Protein AF-A0A2D6Q5E4-F1 (afdb_monomer_lite)

Radius of gyration: 32.11 Å; chains: 1; bounding box: 81×32×81 Å

pLDDT: mean 72.49, std 15.62, range [28.17, 90.44]

Structure (mmCIF, N/CA/C/O backbone):
data_AF-A0A2D6Q5E4-F1
#
_entry.id   AF-A0A2D6Q5E4-F1
#
loop_
_atom_site.group_PDB
_atom_site.id
_atom_site.type_symbol
_atom_site.label_atom_id
_atom_site.label_alt_id
_atom_site.label_comp_id
_atom_site.label_asym_id
_atom_site.label_entity_id
_atom_site.label_seq_id
_atom_site.pdbx_PDB_ins_code
_atom_site.Cartn_x
_atom_site.Cartn_y
_atom_site.Cartn_z
_atom_site.occupancy
_atom_site.B_iso_or_equiv
_atom_site.auth_seq_id
_atom_site.auth_comp_id
_atom_site.auth_asym_id
_atom_site.auth_atom_id
_atom_site.pdbx_PDB_model_num
ATOM 1 N N . MET A 1 1 ? 5.808 0.794 -45.694 1.00 66.12 1 MET A N 1
ATOM 2 C CA . MET A 1 1 ? 5.897 1.519 -44.399 1.00 66.12 1 MET A CA 1
ATOM 3 C C . MET A 1 1 ? 6.751 2.778 -44.581 1.00 66.12 1 MET A C 1
ATOM 5 O O . MET A 1 1 ? 7.798 2.652 -45.205 1.00 66.12 1 MET A O 1
ATOM 9 N N . PRO A 1 2 ? 6.349 3.967 -44.085 1.00 80.88 2 PRO A N 1
ATOM 10 C CA . PRO A 1 2 ? 7.099 5.217 -44.282 1.00 80.88 2 PRO A CA 1
ATOM 11 C C . PRO A 1 2 ? 8.538 5.151 -43.747 1.00 80.88 2 PRO A C 1
ATOM 13 O O . PRO A 1 2 ? 8.774 4.534 -42.705 1.00 80.88 2 PRO A O 1
ATOM 16 N N . ALA A 1 3 ? 9.485 5.824 -44.412 1.00 76.44 3 ALA A N 1
ATOM 17 C CA . ALA A 1 3 ? 10.906 5.831 -44.035 1.00 76.44 3 ALA A CA 1
ATOM 18 C C . ALA A 1 3 ? 11.140 6.260 -42.574 1.00 76.44 3 ALA A C 1
ATOM 20 O O . ALA A 1 3 ? 11.916 5.627 -41.864 1.00 76.44 3 ALA A O 1
ATOM 21 N N . SER A 1 4 ? 10.376 7.242 -42.089 1.00 74.12 4 SER A N 1
ATOM 22 C CA . SER A 1 4 ? 10.409 7.705 -40.695 1.00 74.12 4 SER A CA 1
ATOM 23 C C . SER A 1 4 ? 10.058 6.615 -39.676 1.00 74.12 4 SER A C 1
ATOM 25 O O . SER A 1 4 ? 10.672 6.545 -38.616 1.00 74.12 4 SER A O 1
ATOM 27 N N . LYS A 1 5 ? 9.110 5.722 -39.992 1.00 81.06 5 LYS A N 1
ATOM 28 C CA . LYS A 1 5 ? 8.744 4.596 -39.118 1.00 81.06 5 LYS A CA 1
ATOM 29 C C . LYS A 1 5 ? 9.762 3.455 -39.196 1.00 81.06 5 LYS A C 1
ATOM 31 O O . LYS A 1 5 ? 10.019 2.823 -38.175 1.00 81.06 5 LYS A O 1
ATOM 36 N N . ARG A 1 6 ? 10.357 3.213 -40.374 1.00 80.62 6 ARG A N 1
ATOM 37 C CA . ARG A 1 6 ? 11.384 2.169 -40.570 1.00 80.62 6 ARG A CA 1
ATOM 38 C C . ARG A 1 6 ? 12.650 2.480 -39.772 1.00 80.62 6 ARG A C 1
ATOM 40 O O . ARG A 1 6 ? 13.122 1.619 -39.042 1.00 80.62 6 ARG A O 1
ATOM 47 N N . VAL A 1 7 ? 13.119 3.729 -39.821 1.00 84.31 7 VAL A N 1
ATOM 48 C CA . VAL A 1 7 ? 14.286 4.202 -39.052 1.00 84.31 7 VAL A CA 1
ATOM 49 C C . VAL A 1 7 ? 14.095 3.997 -37.551 1.00 84.31 7 VAL A C 1
ATOM 51 O O . VAL A 1 7 ? 14.998 3.508 -36.884 1.00 84.31 7 VAL A O 1
ATOM 54 N N . LEU A 1 8 ? 12.920 4.335 -37.010 1.00 83.12 8 LEU A N 1
ATOM 55 C CA . LEU A 1 8 ? 12.642 4.172 -35.579 1.00 83.12 8 LEU A CA 1
ATOM 56 C C . LEU A 1 8 ? 12.741 2.706 -35.139 1.00 83.12 8 LEU A C 1
ATOM 58 O O . LEU A 1 8 ? 13.336 2.426 -34.103 1.00 83.12 8 LEU A O 1
ATOM 62 N N . GLN A 1 9 ? 12.184 1.779 -35.924 1.00 83.88 9 GLN A N 1
ATOM 63 C CA . GLN A 1 9 ? 12.261 0.344 -35.633 1.00 83.88 9 GLN A CA 1
ATOM 64 C C . GLN A 1 9 ? 13.686 -0.195 -35.751 1.00 83.88 9 GLN A C 1
ATOM 66 O O . GLN A 1 9 ? 14.105 -0.985 -34.913 1.00 83.88 9 GLN A O 1
ATOM 71 N N . LEU A 1 10 ? 14.434 0.260 -36.753 1.00 85.19 10 LEU A N 1
ATOM 72 C CA . LEU A 1 10 ? 15.798 -0.193 -37.004 1.00 85.19 10 LEU A CA 1
ATOM 73 C C . LEU A 1 10 ? 16.755 0.293 -35.903 1.00 85.19 10 LEU A C 1
ATOM 75 O O . LEU A 1 10 ? 17.535 -0.491 -35.371 1.00 85.19 10 LEU A O 1
ATOM 79 N N . VAL A 1 11 ? 16.616 1.551 -35.472 1.00 85.62 11 VAL A N 1
ATOM 80 C CA . VAL A 1 11 ? 17.359 2.107 -34.328 1.00 85.62 11 VAL A CA 1
ATOM 81 C C . VAL A 1 11 ? 16.998 1.388 -33.023 1.00 85.62 11 VAL A C 1
ATOM 83 O O . VAL A 1 11 ? 17.892 1.082 -32.239 1.00 85.62 11 VAL A O 1
ATOM 86 N N . LEU A 1 12 ? 15.716 1.085 -32.788 1.00 83.44 12 LEU A N 1
ATOM 87 C CA . LEU A 1 12 ? 15.293 0.295 -31.623 1.00 83.44 12 LEU A CA 1
ATOM 88 C C . LEU A 1 12 ? 15.878 -1.120 -31.653 1.00 83.44 12 LEU A C 1
ATOM 90 O O . LEU A 1 12 ? 16.380 -1.580 -30.633 1.00 83.44 12 LEU A O 1
ATOM 94 N N . GLY A 1 13 ? 15.840 -1.786 -32.809 1.00 82.12 13 GLY A N 1
ATOM 95 C CA . GLY A 1 13 ? 16.386 -3.128 -32.995 1.00 82.12 13 GLY A CA 1
ATOM 96 C C . GLY A 1 13 ? 17.883 -3.185 -32.699 1.00 82.12 13 GLY A C 1
ATOM 97 O O . GLY A 1 13 ? 18.305 -3.997 -31.882 1.00 82.12 13 GLY A O 1
ATOM 98 N N . LEU A 1 14 ? 18.672 -2.271 -33.269 1.00 83.56 14 LEU A N 1
ATOM 99 C CA . LEU A 1 14 ? 20.114 -2.200 -33.006 1.00 83.56 14 LEU A CA 1
ATOM 100 C C . LEU A 1 14 ? 20.414 -1.929 -31.535 1.00 83.56 14 LEU A C 1
ATOM 102 O O . LEU A 1 14 ? 21.186 -2.655 -30.916 1.00 83.56 14 LEU A O 1
ATOM 106 N N . LEU A 1 15 ? 19.750 -0.934 -30.944 1.00 80.62 15 LEU A N 1
ATOM 107 C CA . LEU A 1 15 ? 19.951 -0.627 -29.531 1.00 80.62 15 LEU A CA 1
ATOM 108 C C . LEU A 1 15 ? 19.527 -1.791 -28.621 1.00 80.62 15 LEU A C 1
ATOM 110 O O . LEU A 1 15 ? 20.074 -1.909 -27.531 1.00 80.62 15 LEU A O 1
ATOM 114 N N . SER A 1 16 ? 18.569 -2.632 -29.032 1.00 75.62 16 SER A N 1
ATOM 115 C CA . SER A 1 16 ? 18.117 -3.788 -28.242 1.00 75.62 16 SER A CA 1
ATOM 116 C C . SER A 1 16 ? 19.115 -4.944 -28.194 1.00 75.62 16 SER A C 1
ATOM 118 O O . SER A 1 16 ? 19.078 -5.737 -27.255 1.00 75.62 16 SER A O 1
ATOM 120 N N . ILE A 1 17 ? 20.001 -5.025 -29.188 1.00 78.00 17 ILE A N 1
ATOM 121 C CA . ILE A 1 17 ? 21.067 -6.029 -29.274 1.00 78.00 17 ILE A CA 1
ATOM 122 C C . ILE A 1 17 ? 22.326 -5.516 -28.558 1.00 78.00 17 ILE A C 1
ATOM 124 O O . ILE A 1 17 ? 23.088 -6.294 -27.984 1.00 78.00 17 ILE A O 1
ATOM 128 N N . GLU A 1 18 ? 22.521 -4.198 -28.545 1.00 76.06 18 GLU A N 1
ATOM 129 C CA . GLU A 1 18 ? 23.677 -3.556 -27.935 1.00 76.06 18 GLU A CA 1
ATOM 130 C C . GLU A 1 18 ? 23.584 -3.502 -26.406 1.00 76.06 18 GLU A C 1
ATOM 132 O O . GLU A 1 18 ? 22.696 -2.892 -25.804 1.00 76.06 18 GLU A O 1
ATOM 137 N N . THR A 1 19 ? 24.557 -4.135 -25.752 1.00 65.69 19 THR A N 1
ATOM 138 C CA . THR A 1 19 ? 24.642 -4.176 -24.284 1.00 65.69 19 THR A CA 1
ATOM 139 C C . THR A 1 19 ? 25.281 -2.919 -23.696 1.00 65.69 19 THR A C 1
ATOM 141 O O . THR A 1 19 ? 25.055 -2.604 -22.524 1.00 65.69 19 THR A O 1
ATOM 144 N N . ALA A 1 20 ? 26.034 -2.169 -24.505 1.00 70.94 20 ALA A N 1
ATOM 145 C CA . ALA A 1 20 ? 26.704 -0.939 -24.111 1.00 70.94 20 ALA A CA 1
ATOM 146 C C . ALA A 1 20 ? 25.963 0.311 -24.633 1.00 70.94 20 ALA A C 1
ATOM 148 O O . ALA A 1 20 ? 25.288 0.252 -25.658 1.00 70.94 20 ALA A O 1
ATOM 149 N N . PRO A 1 21 ? 26.075 1.468 -23.951 1.00 76.94 21 PRO A N 1
ATOM 150 C CA . PRO A 1 21 ? 25.600 2.736 -24.494 1.00 76.94 21 PRO A CA 1
ATOM 151 C C . PRO A 1 21 ? 26.312 3.093 -25.807 1.00 76.94 21 PRO A C 1
ATOM 153 O O . PRO A 1 21 ? 27.539 3.176 -25.837 1.00 76.94 21 PRO A O 1
ATOM 156 N N . VAL A 1 22 ? 25.536 3.404 -26.846 1.00 81.81 22 VAL A N 1
ATOM 157 C CA . VAL A 1 22 ? 26.011 3.682 -28.210 1.00 81.81 22 VAL A CA 1
ATOM 158 C C . VAL A 1 22 ? 25.775 5.145 -28.580 1.00 81.81 22 VAL A C 1
ATOM 160 O O . VAL A 1 22 ? 24.707 5.710 -28.340 1.00 81.81 22 VAL A O 1
ATOM 163 N N . SER A 1 23 ? 26.765 5.804 -29.164 1.00 84.44 23 SER A N 1
ATOM 164 C CA . SER A 1 23 ? 26.651 7.175 -29.665 1.00 84.44 23 SER A CA 1
ATOM 165 C C . SER A 1 23 ? 25.821 7.256 -30.952 1.00 84.44 23 SER A C 1
ATOM 167 O O . SER A 1 23 ? 25.659 6.292 -31.698 1.00 84.44 23 SER A O 1
ATOM 169 N N . CYS A 1 24 ? 25.325 8.457 -31.264 1.00 84.69 24 CYS A N 1
ATOM 170 C CA . CYS A 1 24 ? 24.628 8.697 -32.530 1.00 84.69 24 CYS A CA 1
ATOM 171 C C . CYS A 1 24 ? 25.510 8.376 -33.751 1.00 84.69 24 CYS A C 1
ATOM 173 O O . CYS A 1 24 ? 25.001 7.839 -34.729 1.00 84.69 24 CYS A O 1
ATOM 175 N N . LYS A 1 25 ? 26.819 8.662 -33.689 1.00 85.06 25 LYS A N 1
ATOM 176 C CA . LYS A 1 25 ? 27.761 8.386 -34.786 1.00 85.06 25 LYS A CA 1
ATOM 177 C C . LYS A 1 25 ? 27.969 6.885 -35.000 1.00 85.06 25 LYS A C 1
ATOM 179 O O . LYS A 1 25 ? 27.951 6.425 -36.134 1.00 85.06 25 LYS A O 1
ATOM 184 N N . GLU A 1 26 ? 28.109 6.115 -33.924 1.00 85.88 26 GLU A N 1
ATOM 185 C CA . GLU A 1 26 ? 28.245 4.651 -33.995 1.00 85.88 26 GLU A CA 1
ATOM 186 C C . GLU A 1 26 ? 26.980 3.998 -34.583 1.00 85.88 26 GLU A C 1
ATOM 188 O O . GLU A 1 26 ? 27.080 3.126 -35.450 1.00 85.88 26 GLU A O 1
ATOM 193 N N . LEU A 1 27 ? 25.786 4.481 -34.209 1.00 84.12 27 LEU A N 1
ATOM 194 C CA . LEU A 1 27 ? 24.523 4.043 -34.821 1.00 84.12 27 LEU A CA 1
ATOM 195 C C . LEU A 1 27 ? 24.435 4.423 -36.303 1.00 84.12 27 LEU A C 1
ATOM 197 O O . LEU A 1 27 ? 24.011 3.609 -37.122 1.00 84.12 27 LEU A O 1
ATOM 201 N N . GLN A 1 28 ? 24.849 5.642 -36.658 1.00 86.31 28 GLN A N 1
ATOM 202 C CA . GLN A 1 28 ? 24.896 6.093 -38.049 1.00 86.31 28 GLN A CA 1
ATOM 203 C C . GLN A 1 28 ? 25.813 5.221 -38.894 1.00 86.31 28 GLN A C 1
ATOM 205 O O . GLN A 1 28 ? 25.382 4.761 -39.943 1.00 86.31 28 GLN A O 1
ATOM 210 N N . ASN A 1 29 ? 27.018 4.922 -38.416 1.00 86.31 29 ASN A N 1
ATOM 211 C CA . ASN A 1 29 ? 27.982 4.087 -39.132 1.00 86.31 29 ASN A CA 1
ATOM 212 C C . ASN A 1 29 ? 27.505 2.638 -39.288 1.00 86.31 29 ASN A C 1
ATOM 214 O O . ASN A 1 29 ? 27.734 2.022 -40.328 1.00 86.31 29 ASN A O 1
ATOM 218 N N . SER A 1 30 ? 26.814 2.106 -38.278 1.00 84.31 30 SER A N 1
ATOM 219 C CA . SER A 1 30 ? 26.245 0.753 -38.322 1.00 84.31 30 SER A CA 1
ATOM 220 C C . SER A 1 30 ? 25.117 0.649 -39.350 1.00 84.31 30 SER A C 1
ATOM 222 O O . SER A 1 30 ? 25.035 -0.325 -40.093 1.00 84.31 30 SER A O 1
ATOM 224 N N . ILE A 1 31 ? 24.275 1.682 -39.442 1.00 83.62 31 ILE A N 1
ATOM 225 C CA . ILE A 1 31 ? 23.152 1.734 -40.387 1.00 83.62 31 ILE A CA 1
ATOM 226 C C . ILE A 1 31 ? 23.614 2.113 -41.796 1.00 83.62 31 ILE A C 1
ATOM 228 O O . ILE A 1 31 ? 23.044 1.614 -42.759 1.00 83.62 31 ILE A O 1
ATOM 232 N N . LEU A 1 32 ? 24.661 2.930 -41.939 1.00 85.00 32 LEU A N 1
ATOM 233 C CA . LEU A 1 32 ? 25.186 3.378 -43.234 1.00 85.00 32 LEU A CA 1
ATOM 234 C C . LEU A 1 32 ? 25.543 2.202 -44.156 1.00 85.00 32 LEU A C 1
ATOM 236 O O . LEU A 1 32 ? 25.376 2.309 -45.364 1.00 85.00 32 LEU A O 1
ATOM 240 N N . LYS A 1 33 ? 25.980 1.071 -43.586 1.00 79.62 33 LYS A N 1
ATOM 241 C CA . LYS A 1 33 ? 26.317 -0.155 -44.328 1.00 79.62 33 LYS A CA 1
ATOM 242 C C . LYS A 1 33 ? 25.101 -0.960 -44.804 1.00 79.62 33 LYS A C 1
ATOM 244 O O . LYS A 1 33 ? 25.253 -1.807 -45.673 1.00 79.62 33 LYS A O 1
ATOM 249 N N . ILE A 1 34 ? 23.924 -0.735 -44.217 1.00 79.69 34 ILE A N 1
ATOM 250 C CA . ILE A 1 34 ? 22.714 -1.553 -44.422 1.00 79.69 34 ILE A CA 1
ATOM 251 C C . ILE A 1 34 ? 21.627 -0.754 -45.155 1.00 79.69 34 ILE A C 1
ATOM 253 O O . ILE A 1 34 ? 20.953 -1.283 -46.031 1.00 79.69 34 ILE A O 1
ATOM 257 N N . ALA A 1 35 ? 21.449 0.516 -44.788 1.00 81.38 35 ALA A N 1
ATOM 258 C CA . ALA A 1 35 ? 20.454 1.429 -45.344 1.00 81.38 35 ALA A CA 1
ATOM 259 C C . ALA A 1 35 ? 20.997 2.877 -45.306 1.00 81.38 35 ALA A C 1
ATOM 261 O O . ALA A 1 35 ? 20.689 3.635 -44.374 1.00 81.38 35 ALA A O 1
ATOM 262 N N . PRO A 1 36 ? 21.833 3.276 -46.285 1.00 82.88 36 PRO A N 1
ATOM 263 C CA . PRO A 1 36 ? 22.488 4.586 -46.321 1.00 82.88 36 PRO A CA 1
ATOM 264 C C . PRO A 1 36 ? 21.506 5.759 -46.228 1.00 82.88 36 PRO A C 1
ATOM 266 O O . PRO A 1 36 ? 21.743 6.735 -45.513 1.00 82.88 36 PRO A O 1
ATOM 269 N N . GLU A 1 37 ? 20.352 5.632 -46.880 1.00 82.81 37 GLU A N 1
ATOM 270 C CA . GLU A 1 37 ? 19.282 6.629 -46.899 1.00 82.81 37 GLU A CA 1
ATOM 271 C C . GLU A 1 37 ? 18.631 6.849 -45.523 1.00 82.81 37 GLU A C 1
ATOM 273 O O . GLU A 1 37 ? 17.987 7.871 -45.284 1.00 82.81 37 GLU A O 1
ATOM 278 N N . MET A 1 38 ? 18.810 5.907 -44.593 1.00 82.06 38 MET A N 1
ATOM 279 C CA . MET A 1 38 ? 18.272 5.960 -43.234 1.00 82.06 38 MET A CA 1
ATOM 280 C C . MET A 1 38 ? 19.258 6.536 -42.216 1.00 82.06 38 MET A C 1
ATOM 282 O O . MET A 1 38 ? 18.825 7.041 -41.176 1.00 82.06 38 MET A O 1
ATOM 286 N N . ALA A 1 39 ? 20.562 6.516 -42.506 1.00 83.31 39 ALA A N 1
ATOM 287 C CA . ALA A 1 39 ? 21.595 6.981 -41.581 1.00 83.31 39 ALA A CA 1
ATOM 288 C C . ALA A 1 39 ? 21.446 8.478 -41.239 1.00 83.31 39 ALA A C 1
ATOM 290 O O . ALA A 1 39 ? 21.615 8.902 -40.091 1.00 83.31 39 ALA A O 1
ATOM 291 N N . SER A 1 40 ? 21.031 9.290 -42.213 1.00 84.50 40 SER A N 1
ATOM 292 C CA . SER A 1 40 ? 20.790 10.730 -42.037 1.00 84.50 40 SER A CA 1
ATOM 293 C C . SER A 1 40 ? 19.580 11.048 -41.144 1.00 84.50 40 SER A C 1
ATOM 295 O O . SER A 1 40 ? 19.477 12.146 -40.596 1.00 84.50 40 SER A O 1
ATOM 297 N N . LEU A 1 41 ? 18.670 10.088 -40.949 1.00 86.00 41 LEU A N 1
ATOM 298 C CA . LEU A 1 41 ? 17.432 10.256 -40.182 1.00 86.00 41 LEU A CA 1
ATOM 299 C C . LEU A 1 41 ? 17.588 9.898 -38.693 1.00 86.00 41 LEU A C 1
ATOM 301 O O . LEU A 1 41 ? 16.735 10.259 -37.878 1.00 86.00 41 LEU A O 1
ATOM 305 N N . ILE A 1 42 ? 18.690 9.249 -38.311 1.00 84.94 42 ILE A N 1
ATOM 306 C CA . ILE A 1 42 ? 18.971 8.805 -36.934 1.00 84.94 42 ILE A CA 1
ATOM 307 C C . ILE A 1 42 ? 19.008 9.961 -35.918 1.00 84.94 42 ILE A C 1
ATOM 309 O O . ILE A 1 42 ? 18.364 9.829 -34.871 1.00 84.94 42 ILE A O 1
ATOM 313 N N . PRO A 1 43 ? 19.641 11.123 -36.195 1.00 85.38 43 PRO A N 1
ATOM 314 C CA . PRO A 1 43 ? 19.649 12.247 -35.256 1.00 85.38 43 PRO A CA 1
ATOM 315 C C . PRO A 1 43 ? 18.249 12.791 -34.948 1.00 85.38 43 PRO A C 1
ATOM 317 O O . PRO A 1 43 ? 18.024 13.315 -33.861 1.00 85.38 43 PRO A O 1
ATOM 320 N N . LYS A 1 44 ? 17.297 12.649 -35.883 1.00 85.06 44 LYS A N 1
ATOM 321 C CA . LYS A 1 44 ? 15.887 13.027 -35.686 1.00 85.06 44 LYS A CA 1
ATOM 322 C C . LYS A 1 44 ? 15.089 11.926 -34.981 1.00 85.06 44 LYS A C 1
ATOM 324 O O . LYS A 1 44 ? 14.165 12.227 -34.230 1.00 85.06 44 LYS A O 1
ATOM 329 N N . ALA A 1 45 ? 15.450 10.662 -35.191 1.00 83.94 45 ALA A N 1
ATOM 330 C CA . ALA A 1 45 ? 14.784 9.506 -34.598 1.00 83.94 45 ALA A CA 1
ATOM 331 C C . ALA A 1 45 ? 15.102 9.323 -33.104 1.00 83.94 45 ALA A C 1
ATOM 333 O O . ALA A 1 45 ? 14.202 9.032 -32.317 1.00 83.94 45 ALA A O 1
ATOM 334 N N . LEU A 1 46 ? 16.354 9.536 -32.687 1.00 83.25 46 LEU A N 1
ATOM 335 C CA . LEU A 1 46 ? 16.784 9.344 -31.295 1.00 83.25 46 LEU A CA 1
ATOM 336 C C . LEU A 1 46 ? 16.017 10.233 -30.289 1.00 83.25 46 LEU A C 1
ATOM 338 O O . LEU A 1 46 ? 15.505 9.694 -29.306 1.00 83.25 46 LEU A O 1
ATOM 342 N N . PRO A 1 47 ? 15.818 11.547 -30.524 1.00 79.50 47 PRO A N 1
ATOM 343 C CA . PRO A 1 47 ? 14.968 12.375 -29.668 1.00 79.50 47 PRO A CA 1
ATOM 344 C C . PRO A 1 47 ? 13.520 11.884 -29.598 1.00 79.50 47 PRO A C 1
ATOM 346 O O . PRO A 1 47 ? 12.922 11.922 -28.527 1.00 79.50 47 PRO A O 1
ATOM 349 N N . GLN A 1 48 ? 12.960 11.384 -30.706 1.00 80.75 48 GLN A N 1
ATOM 350 C CA . GLN A 1 48 ? 11.589 10.861 -30.730 1.00 80.75 48 GLN A CA 1
ATOM 351 C C . GLN A 1 48 ? 11.456 9.580 -29.901 1.00 80.75 48 GLN A C 1
ATOM 353 O O . GLN A 1 48 ? 10.495 9.425 -29.151 1.00 80.75 48 GLN A O 1
ATOM 358 N N . LEU A 1 49 ? 12.423 8.666 -29.998 1.00 77.94 49 LEU A N 1
ATOM 359 C CA . LEU A 1 49 ? 12.461 7.452 -29.178 1.00 77.94 49 LEU A CA 1
ATOM 360 C C . LEU A 1 49 ? 12.663 7.776 -27.697 1.00 77.94 49 LEU A C 1
ATOM 362 O O . LEU A 1 49 ? 12.039 7.154 -26.837 1.00 77.94 49 LEU A O 1
ATOM 366 N N . PHE A 1 50 ? 13.485 8.782 -27.401 1.00 73.62 50 PHE A N 1
ATOM 367 C CA . PHE A 1 50 ? 13.699 9.273 -26.044 1.00 73.62 50 PHE A CA 1
ATOM 368 C C . PHE A 1 50 ? 12.426 9.901 -25.457 1.00 73.62 50 PHE A C 1
ATOM 370 O O . PHE A 1 50 ? 12.022 9.542 -24.354 1.00 73.62 50 PHE A O 1
ATOM 377 N N . GLN A 1 51 ? 11.737 10.769 -26.207 1.00 70.25 51 GLN A N 1
ATOM 378 C CA . GLN A 1 51 ? 10.450 11.358 -25.804 1.00 70.25 51 GLN A CA 1
ATOM 379 C C . GLN A 1 51 ? 9.371 10.295 -25.571 1.00 70.25 51 GLN A C 1
ATOM 381 O O . GLN A 1 51 ? 8.538 10.441 -24.681 1.00 70.25 51 GLN A O 1
ATOM 386 N N . ARG A 1 52 ? 9.408 9.196 -26.334 1.00 72.69 52 ARG A N 1
ATOM 387 C CA . ARG A 1 52 ? 8.524 8.034 -26.152 1.00 72.69 52 ARG A CA 1
ATOM 388 C C . ARG A 1 52 ? 8.935 7.125 -24.990 1.00 72.69 52 ARG A C 1
ATOM 390 O O . ARG A 1 52 ? 8.238 6.153 -24.716 1.00 72.69 52 ARG A O 1
ATOM 397 N N . GLY A 1 53 ? 10.049 7.415 -24.317 1.00 63.62 53 GLY A N 1
ATOM 398 C CA . GLY A 1 53 ? 10.561 6.617 -23.205 1.00 63.62 53 GLY A CA 1
ATOM 399 C C . GLY A 1 53 ? 11.004 5.214 -23.619 1.00 63.62 53 GLY A C 1
ATOM 400 O O . GLY A 1 53 ? 10.869 4.288 -22.824 1.00 63.62 53 GLY A O 1
ATOM 401 N N . LEU A 1 54 ? 11.476 5.051 -24.860 1.00 71.44 54 LEU A N 1
ATOM 402 C CA . LEU A 1 54 ? 11.929 3.769 -25.416 1.00 71.44 54 LEU A CA 1
ATOM 403 C C . LEU A 1 54 ? 13.452 3.601 -25.393 1.00 71.44 54 LEU A C 1
ATOM 405 O O . LEU A 1 54 ? 13.934 2.492 -25.602 1.00 71.44 54 LEU A O 1
ATOM 409 N N . ILE A 1 55 ? 14.204 4.676 -25.131 1.00 72.88 55 ILE A N 1
ATOM 410 C CA . ILE A 1 55 ? 15.668 4.667 -24.994 1.00 72.88 55 ILE A CA 1
ATOM 411 C C . ILE A 1 55 ? 16.123 5.658 -23.906 1.00 72.88 55 ILE A C 1
ATOM 413 O O . ILE A 1 55 ? 15.409 6.615 -23.597 1.00 72.88 55 ILE A O 1
ATOM 417 N N . LEU A 1 56 ? 17.311 5.446 -23.336 1.00 69.81 56 LEU A N 1
ATOM 418 C CA . LEU A 1 56 ? 17.963 6.331 -22.355 1.00 69.81 56 LEU A CA 1
ATOM 419 C C . LEU A 1 56 ? 19.038 7.203 -23.017 1.00 69.81 56 LEU A C 1
ATOM 421 O O . LEU A 1 56 ? 19.546 6.831 -24.070 1.00 69.81 56 LEU A O 1
ATOM 425 N N . ARG A 1 57 ? 19.410 8.336 -22.398 1.00 70.75 57 ARG A N 1
ATOM 426 C CA . ARG A 1 57 ? 20.508 9.216 -22.854 1.00 70.75 57 ARG A CA 1
ATOM 427 C C . ARG A 1 57 ? 21.431 9.604 -21.688 1.00 70.75 57 ARG A C 1
ATOM 429 O O . ARG A 1 57 ? 20.950 9.986 -20.618 1.00 70.75 57 ARG A O 1
ATOM 436 N N . SER A 1 58 ? 22.751 9.542 -21.877 1.00 62.69 58 SER A N 1
ATOM 437 C CA . SER A 1 58 ? 23.726 10.055 -20.894 1.00 62.69 58 SER A CA 1
ATOM 438 C C . SER A 1 58 ? 23.787 11.598 -20.905 1.00 62.69 58 SER A C 1
ATOM 440 O O . SER A 1 58 ? 23.690 12.222 -21.962 1.00 62.69 58 SER A O 1
ATOM 442 N N . GLN A 1 59 ? 23.894 12.236 -19.727 1.00 54.75 59 GLN A N 1
ATOM 443 C CA . GLN A 1 59 ? 23.698 13.692 -19.555 1.00 54.75 59 GLN A CA 1
ATOM 444 C C . GLN A 1 59 ? 24.970 14.563 -19.576 1.00 54.75 59 GLN A C 1
ATOM 446 O O . GLN A 1 59 ? 24.857 15.780 -19.438 1.00 54.75 59 GLN A O 1
ATOM 451 N N . LYS A 1 60 ? 26.176 14.019 -19.788 1.00 42.38 60 LYS A N 1
ATOM 452 C CA . LYS A 1 60 ? 27.379 14.870 -19.854 1.00 42.38 60 LYS A CA 1
ATOM 453 C C . LYS A 1 60 ? 27.588 15.474 -21.246 1.00 42.38 60 LYS A C 1
ATOM 455 O O . LYS A 1 60 ? 27.343 14.837 -22.262 1.00 42.38 60 LYS A O 1
ATOM 460 N N . LYS A 1 61 ? 28.025 16.739 -21.240 1.00 42.00 61 LYS A N 1
ATOM 461 C CA . LYS A 1 61 ? 28.090 17.732 -22.330 1.00 42.00 61 LYS A CA 1
ATOM 462 C C . LYS A 1 61 ? 28.832 17.331 -23.621 1.00 42.00 61 LYS A C 1
ATOM 464 O O . LYS A 1 61 ? 28.891 18.153 -24.526 1.00 42.00 61 LYS A O 1
ATOM 469 N N . ILE A 1 62 ? 29.366 16.120 -23.755 1.00 41.91 62 ILE A N 1
ATOM 470 C CA . ILE A 1 62 ? 30.094 15.679 -24.950 1.00 41.91 62 ILE A CA 1
ATOM 471 C C . ILE A 1 62 ? 29.682 14.226 -25.229 1.00 41.91 62 ILE A C 1
ATOM 473 O O . ILE A 1 62 ? 29.865 13.351 -24.390 1.00 41.91 62 ILE A O 1
ATOM 477 N N . GLU A 1 63 ? 29.044 14.030 -26.387 1.00 53.31 63 GLU A N 1
ATOM 478 C CA . GLU A 1 63 ? 28.580 12.754 -26.956 1.00 53.31 63 GLU A CA 1
ATOM 479 C C . GLU A 1 63 ? 27.533 11.989 -26.125 1.00 53.31 63 GLU A C 1
ATOM 481 O O . GLU A 1 63 ? 27.800 10.973 -25.488 1.00 53.31 63 GLU A O 1
ATOM 486 N N . GLY A 1 64 ? 26.281 12.467 -26.178 1.00 63.59 64 GLY A N 1
ATOM 487 C CA . GLY A 1 64 ? 25.130 11.756 -25.615 1.00 63.59 64 GLY A CA 1
ATOM 488 C C . GLY A 1 64 ? 25.007 10.351 -26.208 1.00 63.59 64 GLY A C 1
ATOM 489 O O . GLY A 1 64 ? 24.610 10.202 -27.364 1.00 63.59 64 GLY A O 1
ATOM 490 N N . LYS A 1 65 ? 25.355 9.339 -25.411 1.00 74.56 65 LYS A N 1
ATOM 491 C CA . LYS A 1 65 ? 25.197 7.925 -25.758 1.00 74.56 65 LYS A CA 1
ATOM 492 C C . LYS A 1 65 ? 23.799 7.452 -25.371 1.00 74.56 65 LYS A C 1
ATOM 494 O O . LYS A 1 65 ? 23.231 7.933 -24.385 1.00 74.56 65 LYS A O 1
ATOM 499 N N . TYR A 1 66 ? 23.265 6.523 -26.152 1.00 75.31 66 TYR A N 1
ATOM 500 C CA . TYR A 1 66 ? 21.914 5.992 -26.065 1.00 75.31 66 TYR A CA 1
ATOM 501 C C . TYR A 1 66 ? 21.929 4.494 -25.757 1.00 75.31 66 TYR A C 1
ATOM 503 O O . TYR A 1 66 ? 22.821 3.780 -26.201 1.00 75.31 66 TYR A O 1
ATOM 511 N N . GLN A 1 67 ? 20.943 4.009 -25.002 1.00 74.75 67 GLN A N 1
ATOM 512 C CA . GLN A 1 67 ? 20.794 2.581 -24.685 1.00 74.75 67 GLN A CA 1
ATOM 513 C C . GLN A 1 67 ? 19.314 2.176 -24.676 1.00 74.75 67 GLN A C 1
ATOM 515 O O . GLN A 1 67 ? 18.456 2.985 -24.305 1.00 74.75 67 GLN A O 1
ATOM 520 N N . TYR A 1 68 ? 19.018 0.937 -25.079 1.00 65.50 68 TYR A N 1
ATOM 521 C CA . TYR A 1 68 ? 17.672 0.355 -25.080 1.00 65.50 68 TYR A CA 1
ATOM 522 C C . TYR A 1 68 ? 17.194 -0.069 -23.684 1.00 65.50 68 TYR A C 1
ATOM 524 O O . TYR A 1 68 ? 17.989 -0.419 -22.813 1.00 65.50 68 TYR A O 1
ATOM 532 N N . PHE A 1 69 ? 15.875 -0.047 -23.479 1.00 66.94 69 PHE A N 1
ATOM 533 C CA . PHE A 1 69 ? 15.216 -0.532 -22.260 1.00 66.94 69 PHE A CA 1
ATOM 534 C C . PHE A 1 69 ? 15.119 -2.061 -22.243 1.00 66.94 69 PHE A C 1
ATOM 536 O O . PHE A 1 69 ? 14.548 -2.643 -23.161 1.00 66.94 69 PHE A O 1
ATOM 543 N N . LEU A 1 70 ? 15.550 -2.718 -21.164 1.00 54.38 70 LEU A N 1
ATOM 544 C CA . LEU A 1 70 ? 15.461 -4.178 -21.040 1.00 54.38 70 LEU A CA 1
ATOM 545 C C . LEU A 1 70 ? 14.233 -4.644 -20.233 1.00 54.38 70 LEU A C 1
ATOM 547 O O . LEU A 1 70 ? 13.827 -5.799 -20.364 1.00 54.38 70 LEU A O 1
ATOM 551 N N . SER A 1 71 ? 13.550 -3.784 -19.458 1.00 51.50 71 SER A N 1
ATOM 552 C CA . SER A 1 71 ? 12.300 -4.186 -18.784 1.00 51.50 71 SER A CA 1
ATOM 553 C C . SER A 1 71 ? 11.313 -3.065 -18.401 1.00 51.50 71 SER A C 1
ATOM 555 O O . SER A 1 71 ? 11.684 -1.957 -18.015 1.00 51.50 71 SER A O 1
ATOM 557 N N . LYS A 1 72 ? 10.004 -3.393 -18.350 1.00 48.00 72 LYS A N 1
ATOM 558 C CA . LYS A 1 72 ? 8.926 -2.532 -17.786 1.00 48.00 72 LYS A CA 1
ATOM 559 C C . LYS A 1 72 ? 9.187 -2.081 -16.336 1.00 48.00 72 LYS A C 1
ATOM 561 O O . LYS A 1 72 ? 8.566 -1.131 -15.857 1.00 48.00 72 LYS A O 1
ATOM 566 N N . LYS A 1 73 ? 10.062 -2.780 -15.600 1.00 47.62 73 LYS A N 1
ATOM 567 C CA . LYS A 1 73 ? 10.458 -2.401 -14.235 1.00 47.62 73 LYS A CA 1
ATOM 568 C C . LYS A 1 73 ? 11.453 -1.238 -14.243 1.00 47.62 73 LYS A C 1
ATOM 570 O O . LYS A 1 73 ? 11.374 -0.416 -13.338 1.00 47.62 73 LYS A O 1
ATOM 575 N N . GLU A 1 74 ? 12.306 -1.122 -15.260 1.00 47.25 74 GLU A N 1
ATOM 576 C CA . GLU A 1 74 ? 13.307 -0.051 -15.414 1.00 47.25 74 GLU A CA 1
ATOM 577 C C . GLU A 1 74 ? 12.675 1.300 -15.779 1.00 47.25 74 GLU A C 1
ATOM 579 O O . GLU A 1 74 ? 13.081 2.334 -15.249 1.00 47.25 74 GLU A O 1
ATOM 584 N N . GLN A 1 75 ? 11.597 1.288 -16.569 1.00 49.06 75 GLN A N 1
ATOM 585 C CA . GLN A 1 75 ? 10.827 2.479 -16.968 1.00 49.06 75 GLN A CA 1
ATOM 586 C C . GLN A 1 75 ? 10.269 3.282 -15.781 1.00 49.06 75 GLN A C 1
ATOM 588 O O . GLN A 1 75 ? 10.109 4.498 -15.854 1.00 49.06 75 GLN A O 1
ATOM 593 N N . ARG A 1 76 ? 10.010 2.622 -14.646 1.00 49.22 76 ARG A N 1
ATOM 594 C CA . ARG A 1 76 ? 9.504 3.278 -13.428 1.00 49.22 76 ARG A CA 1
ATOM 595 C C . ARG A 1 76 ? 10.561 4.100 -12.688 1.00 49.22 76 ARG A C 1
ATOM 597 O O . ARG A 1 76 ? 10.191 4.925 -11.857 1.00 49.22 76 ARG A O 1
ATOM 604 N N . PHE A 1 77 ? 11.845 3.877 -12.960 1.00 45.66 77 PHE A N 1
ATOM 605 C CA . PHE A 1 77 ? 12.951 4.561 -12.281 1.00 45.66 77 PHE A CA 1
ATOM 606 C C . PHE A 1 77 ? 13.618 5.635 -13.138 1.00 45.66 77 PHE A C 1
ATOM 608 O O . PHE A 1 77 ? 14.383 6.446 -12.618 1.00 45.66 77 PHE A O 1
ATOM 615 N N . SER A 1 78 ? 13.287 5.695 -14.427 1.00 43.75 78 SER A N 1
ATOM 616 C CA . SER A 1 78 ? 13.717 6.753 -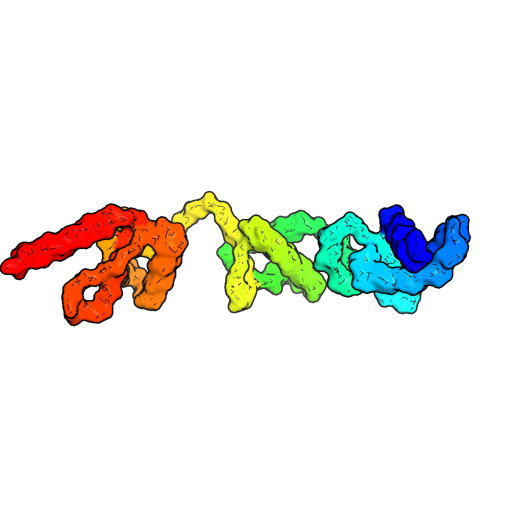15.331 1.00 43.75 78 SER A CA 1
ATOM 617 C C . SER A 1 78 ? 12.723 7.917 -15.312 1.00 43.75 78 SER A C 1
ATOM 619 O O . SER A 1 78 ? 12.011 8.159 -16.284 1.00 43.75 78 SER A O 1
ATOM 621 N N . ILE A 1 79 ? 12.660 8.683 -14.222 1.00 43.72 79 ILE A N 1
ATOM 622 C CA . ILE A 1 79 ? 12.041 10.013 -14.322 1.00 43.72 79 ILE A CA 1
ATOM 623 C C . ILE A 1 79 ? 13.004 10.866 -15.165 1.00 43.72 79 ILE A C 1
ATOM 625 O O . ILE A 1 79 ? 14.094 11.199 -14.698 1.00 43.72 79 ILE A O 1
ATOM 629 N N . ALA A 1 80 ? 12.608 11.148 -16.412 1.00 50.41 80 ALA A N 1
ATOM 630 C CA . ALA A 1 80 ? 13.349 11.887 -17.446 1.00 50.41 80 ALA A CA 1
ATOM 631 C C . ALA A 1 80 ? 14.569 11.185 -18.097 1.00 50.41 80 ALA A C 1
ATOM 633 O O . ALA A 1 80 ? 15.434 11.856 -18.653 1.00 50.41 80 ALA A O 1
ATOM 634 N N . GLY A 1 81 ? 14.650 9.847 -18.071 1.00 46.66 81 GLY A N 1
ATOM 635 C CA . GLY A 1 81 ? 15.561 9.101 -18.963 1.00 46.66 81 GLY A CA 1
ATOM 636 C C . GLY A 1 81 ? 17.075 9.242 -18.715 1.00 46.66 81 GLY A C 1
ATOM 637 O O . GLY A 1 81 ? 17.853 8.882 -19.599 1.00 46.66 81 GLY A O 1
ATOM 638 N N . SER A 1 82 ? 17.512 9.751 -17.551 1.00 53.81 82 SER A N 1
ATOM 639 C CA . SER A 1 82 ? 18.945 9.937 -17.264 1.00 53.81 82 SER A CA 1
ATOM 640 C C . SER A 1 82 ? 19.621 8.673 -16.711 1.00 53.81 82 SER A C 1
ATOM 642 O O . SER A 1 82 ? 19.171 8.054 -15.743 1.00 53.81 82 SER A O 1
ATOM 644 N N . MET A 1 83 ? 20.743 8.306 -17.335 1.00 47.62 83 MET A N 1
ATOM 645 C CA . MET A 1 83 ? 21.551 7.120 -17.019 1.00 47.62 83 MET A CA 1
ATOM 646 C C . MET A 1 83 ? 22.233 7.181 -15.638 1.00 47.62 83 MET A C 1
ATOM 648 O O . MET A 1 83 ? 22.418 6.158 -14.982 1.00 47.62 83 MET A O 1
ATOM 652 N N . GLU A 1 84 ? 22.577 8.378 -15.154 1.00 43.91 84 GLU A N 1
ATOM 653 C CA . GLU A 1 84 ? 23.315 8.568 -13.892 1.00 43.91 84 GLU A CA 1
ATOM 654 C C . GLU A 1 84 ? 22.498 8.148 -12.657 1.00 43.91 84 GLU A C 1
ATOM 656 O O . GLU A 1 84 ? 23.052 7.596 -11.705 1.00 43.91 84 GLU A O 1
ATOM 661 N N . LYS A 1 85 ? 21.165 8.297 -12.687 1.00 46.31 85 LYS A N 1
ATOM 662 C CA . LYS A 1 85 ? 20.288 7.796 -11.612 1.00 46.31 85 LYS A CA 1
ATOM 663 C C . LYS A 1 85 ? 20.174 6.269 -11.610 1.00 46.31 85 LYS A C 1
ATOM 665 O O . LYS A 1 85 ? 19.989 5.680 -10.547 1.00 46.31 85 LYS A O 1
ATOM 670 N N . PHE A 1 86 ? 20.328 5.627 -12.769 1.00 44.53 86 PHE A N 1
ATOM 671 C CA . PHE A 1 86 ? 20.330 4.169 -12.895 1.00 44.53 86 PHE A CA 1
ATOM 672 C C . PHE A 1 86 ? 21.632 3.559 -12.364 1.00 44.53 86 PHE A C 1
ATOM 674 O O . PHE A 1 86 ? 21.580 2.618 -11.578 1.00 44.53 86 PHE A O 1
ATOM 681 N N . VAL A 1 87 ? 22.790 4.147 -12.685 1.00 45.53 87 VAL A N 1
ATOM 682 C CA . VAL A 1 87 ? 24.099 3.697 -12.166 1.00 45.53 87 VAL A CA 1
ATOM 683 C C . VAL A 1 87 ? 24.203 3.869 -10.642 1.00 45.53 87 VAL A C 1
ATOM 685 O O . VAL A 1 87 ? 24.738 3.006 -9.947 1.00 45.53 87 VAL A O 1
ATOM 688 N N . LEU A 1 88 ? 23.622 4.935 -10.080 1.00 47.25 88 LEU A N 1
ATOM 689 C CA . LEU A 1 88 ? 23.511 5.105 -8.623 1.00 47.25 88 LEU A CA 1
ATOM 690 C C . LEU A 1 88 ? 22.539 4.098 -7.976 1.00 47.25 88 LEU A C 1
ATOM 692 O O . LEU A 1 88 ? 22.734 3.696 -6.828 1.00 47.25 88 LEU A O 1
ATOM 696 N N . TYR A 1 89 ? 21.520 3.639 -8.708 1.00 45.41 89 TYR A N 1
ATOM 697 C CA . TYR A 1 89 ? 20.626 2.569 -8.260 1.00 45.41 89 TYR A CA 1
ATOM 698 C C . TYR A 1 89 ? 21.307 1.188 -8.292 1.00 45.41 89 TYR A C 1
ATOM 700 O O . TYR A 1 89 ? 21.081 0.381 -7.385 1.00 45.41 89 TYR A O 1
ATOM 708 N N . THR A 1 90 ? 22.166 0.939 -9.289 1.00 43.75 90 THR A N 1
ATOM 709 C CA . THR A 1 90 ? 22.877 -0.331 -9.511 1.00 43.75 90 THR A CA 1
ATOM 710 C C . THR A 1 90 ? 24.235 -0.445 -8.817 1.00 43.75 90 THR A C 1
ATOM 712 O O . THR A 1 90 ? 24.741 -1.567 -8.750 1.00 43.75 90 THR A O 1
ATOM 715 N N . LYS A 1 91 ? 24.811 0.626 -8.231 1.00 46.03 91 LYS A N 1
ATOM 716 C CA . LYS A 1 91 ? 25.910 0.487 -7.250 1.00 46.03 91 LYS A CA 1
ATOM 717 C C . LYS A 1 91 ? 25.445 -0.503 -6.175 1.00 46.03 91 LYS A C 1
ATOM 719 O O . LYS A 1 91 ? 24.501 -0.238 -5.427 1.00 46.03 91 LYS A O 1
ATOM 724 N N . LYS A 1 92 ? 26.037 -1.703 -6.220 1.00 48.03 92 LYS A N 1
ATOM 725 C CA . LYS A 1 92 ? 25.494 -2.966 -5.703 1.00 48.03 92 LYS A CA 1
ATOM 726 C C . LYS A 1 92 ? 25.429 -2.999 -4.170 1.00 48.03 92 LYS A C 1
ATOM 728 O O . LYS A 1 92 ? 26.145 -3.755 -3.531 1.00 48.03 92 LYS A O 1
ATOM 733 N N . GLN A 1 93 ? 24.482 -2.289 -3.571 1.00 51.66 93 GLN A N 1
ATOM 734 C CA . GLN A 1 93 ? 23.754 -2.874 -2.449 1.00 51.66 93 GLN A CA 1
ATOM 735 C C . GLN A 1 93 ? 22.602 -3.668 -3.046 1.00 51.66 93 GLN A C 1
ATOM 737 O O . GLN A 1 93 ? 21.665 -3.106 -3.618 1.00 51.66 93 GLN A O 1
ATOM 742 N N . ASN A 1 94 ? 22.729 -4.993 -2.979 1.00 58.28 94 ASN A N 1
ATOM 743 C CA . ASN A 1 94 ? 21.753 -5.936 -3.503 1.00 58.28 94 ASN A CA 1
ATOM 744 C C . ASN A 1 94 ? 20.353 -5.526 -3.011 1.00 58.28 94 ASN A C 1
ATOM 746 O O . ASN A 1 94 ? 20.133 -5.418 -1.808 1.00 58.28 94 ASN A O 1
ATOM 750 N N . SER A 1 95 ? 19.403 -5.259 -3.915 1.00 59.81 95 SER A N 1
ATOM 751 C CA . SER A 1 95 ? 18.064 -4.774 -3.532 1.00 59.81 95 SER A CA 1
ATOM 752 C C . SER A 1 95 ? 17.356 -5.724 -2.557 1.00 59.81 95 SER A C 1
ATOM 754 O O . SER A 1 95 ? 16.524 -5.276 -1.765 1.00 59.81 95 SER A O 1
ATOM 756 N N . LYS A 1 96 ? 17.691 -7.021 -2.601 1.00 59.88 96 LYS A N 1
ATOM 757 C CA . LYS A 1 96 ? 17.242 -8.012 -1.617 1.00 59.88 96 LYS A CA 1
ATOM 758 C C . LYS A 1 96 ? 17.783 -7.706 -0.214 1.00 59.88 96 LYS A C 1
ATOM 760 O O . LYS A 1 96 ? 17.028 -7.795 0.745 1.00 59.88 96 LYS A O 1
ATOM 765 N N . ASN A 1 97 ? 19.040 -7.277 -0.116 1.00 76.56 97 ASN A N 1
ATOM 766 C CA . ASN A 1 97 ? 19.690 -6.899 1.136 1.00 76.56 97 ASN A CA 1
ATOM 767 C C . ASN A 1 97 ? 19.071 -5.623 1.729 1.00 76.56 97 ASN A C 1
ATOM 769 O O . ASN A 1 97 ? 18.679 -5.624 2.885 1.00 76.56 97 ASN A O 1
ATOM 773 N N . LEU A 1 98 ? 18.836 -4.586 0.916 1.00 80.50 98 LEU A N 1
ATOM 774 C CA . LEU A 1 98 ? 18.190 -3.352 1.394 1.00 80.50 98 LEU A CA 1
ATOM 775 C C . LEU A 1 98 ? 16.777 -3.589 1.941 1.00 80.50 98 LEU A C 1
ATOM 777 O O . LEU A 1 98 ? 16.413 -3.042 2.976 1.00 80.50 98 LEU A O 1
ATOM 781 N N . LYS A 1 99 ? 15.968 -4.424 1.276 1.00 80.56 99 LYS A N 1
ATOM 782 C CA . LYS A 1 99 ? 14.650 -4.801 1.811 1.00 80.56 99 LYS A CA 1
ATOM 783 C C . LYS A 1 99 ? 14.771 -5.557 3.132 1.00 80.56 99 LYS A C 1
ATOM 785 O O . LYS A 1 99 ? 13.982 -5.290 4.029 1.00 80.56 99 LYS A O 1
ATOM 790 N N . LYS A 1 100 ? 15.740 -6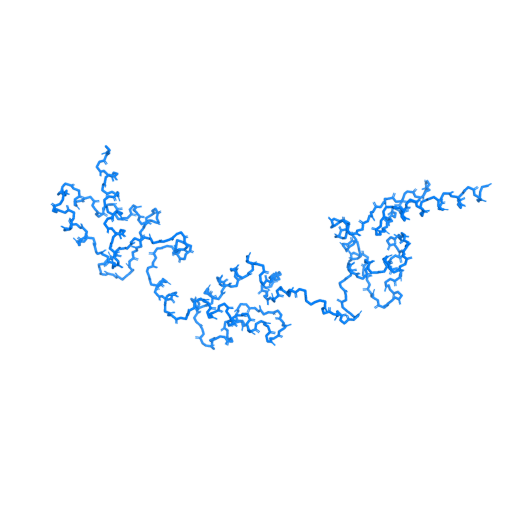.472 3.241 1.00 82.88 100 LYS A N 1
ATOM 791 C CA . LYS A 1 100 ? 16.005 -7.235 4.464 1.00 82.88 100 LYS A CA 1
ATOM 792 C C . LYS A 1 100 ? 16.415 -6.310 5.615 1.00 82.88 100 LYS A C 1
ATOM 794 O O . LYS A 1 100 ? 15.769 -6.344 6.648 1.00 82.88 100 LYS A O 1
ATOM 799 N N . GLN A 1 101 ? 17.362 -5.404 5.385 1.00 84.12 101 GLN A N 1
ATOM 800 C CA . GLN A 1 101 ? 17.811 -4.408 6.365 1.00 84.12 101 GLN A CA 1
ATOM 801 C C . GLN A 1 101 ? 16.678 -3.487 6.832 1.00 84.12 101 GLN A C 1
ATOM 803 O O . GLN A 1 101 ? 16.542 -3.227 8.022 1.00 84.12 101 GLN A O 1
ATOM 808 N N . ILE A 1 102 ? 15.828 -3.015 5.910 1.00 88.12 102 ILE A N 1
ATOM 809 C CA . ILE A 1 102 ? 14.647 -2.213 6.269 1.00 88.12 102 ILE A CA 1
ATOM 810 C C . ILE A 1 102 ? 13.720 -3.004 7.199 1.00 88.12 102 ILE A C 1
ATOM 812 O O . ILE A 1 102 ? 13.223 -2.450 8.176 1.00 88.12 102 ILE A O 1
ATOM 816 N N . LEU A 1 103 ? 13.471 -4.279 6.891 1.00 85.50 103 LEU A N 1
ATOM 817 C CA . LEU A 1 103 ? 12.621 -5.132 7.719 1.00 85.50 103 LEU A CA 1
ATOM 818 C C . LEU A 1 103 ? 13.259 -5.391 9.085 1.00 85.50 103 LEU A C 1
ATOM 820 O O . LEU A 1 103 ? 12.581 -5.176 10.078 1.00 85.50 103 LEU A O 1
ATOM 824 N N . GLU A 1 104 ? 14.545 -5.740 9.137 1.00 86.31 104 GLU A N 1
ATOM 825 C CA . GLU A 1 104 ? 15.297 -5.970 10.380 1.00 86.31 104 GLU A CA 1
ATOM 826 C C . GLU A 1 104 ? 15.292 -4.735 11.293 1.00 86.31 104 GLU A C 1
ATOM 828 O O . GLU A 1 104 ? 15.090 -4.861 12.497 1.00 86.31 104 GLU A O 1
ATOM 833 N N . ILE A 1 105 ? 15.455 -3.529 10.737 1.00 87.75 105 ILE A N 1
ATOM 834 C CA . ILE A 1 105 ? 15.400 -2.276 11.507 1.00 87.75 105 ILE A CA 1
ATOM 835 C C . ILE A 1 105 ? 14.011 -2.062 12.113 1.00 87.75 105 ILE A C 1
ATOM 837 O O . ILE A 1 105 ? 13.891 -1.755 13.298 1.00 87.75 105 ILE A O 1
ATOM 841 N N . ILE A 1 106 ? 12.958 -2.225 11.309 1.00 84.06 106 ILE A N 1
ATOM 842 C CA . ILE A 1 106 ? 11.578 -2.039 11.777 1.00 84.06 106 ILE A CA 1
ATOM 843 C C . ILE A 1 106 ? 11.194 -3.145 12.778 1.00 84.06 106 ILE A C 1
ATOM 845 O O . ILE A 1 106 ? 10.462 -2.881 13.731 1.00 84.06 106 ILE A O 1
ATOM 849 N N . GLU A 1 107 ? 11.698 -4.366 12.590 1.00 82.25 107 GLU A N 1
ATOM 850 C CA . GLU A 1 107 ? 11.489 -5.506 13.488 1.00 82.25 107 GLU A CA 1
ATOM 851 C C . GLU A 1 107 ? 12.157 -5.293 14.840 1.00 82.25 107 GLU A C 1
ATOM 853 O O . GLU A 1 107 ? 11.507 -5.443 15.874 1.00 82.25 107 GLU A O 1
ATOM 858 N N . LYS A 1 108 ? 13.429 -4.883 14.828 1.00 80.12 108 LYS A N 1
ATOM 859 C CA . LYS A 1 108 ? 14.232 -4.666 16.032 1.00 80.12 108 LYS A CA 1
ATOM 860 C C . LYS A 1 108 ? 13.652 -3.575 16.921 1.00 80.12 108 LYS A C 1
ATOM 862 O O . LYS A 1 108 ? 13.672 -3.710 18.139 1.00 80.12 108 LYS A O 1
ATOM 867 N N . GLU A 1 109 ? 13.159 -2.492 16.328 1.00 73.12 109 GLU A N 1
ATOM 868 C CA . GLU A 1 109 ? 12.677 -1.359 17.115 1.00 73.12 109 GLU A CA 1
ATOM 869 C C . GLU A 1 109 ? 11.218 -1.467 17.522 1.00 73.12 109 GLU A C 1
ATOM 871 O O . GLU A 1 109 ? 10.826 -0.838 18.497 1.00 73.12 109 GLU A O 1
ATOM 876 N N . ASN A 1 110 ? 10.414 -2.270 16.820 1.00 66.25 110 ASN A N 1
ATOM 877 C CA . ASN A 1 110 ? 9.017 -2.531 17.171 1.00 66.25 110 ASN A CA 1
ATOM 878 C C . ASN A 1 110 ? 8.150 -1.256 17.334 1.00 66.25 110 ASN A C 1
ATOM 880 O O . ASN A 1 110 ? 7.098 -1.282 17.975 1.00 66.25 110 ASN A O 1
ATOM 884 N N . ILE A 1 111 ? 8.588 -0.138 16.745 1.00 73.31 111 ILE A N 1
ATOM 885 C CA . ILE A 1 111 ? 7.955 1.185 16.776 1.00 73.31 111 ILE A CA 1
ATOM 886 C C . ILE A 1 111 ? 7.778 1.667 15.327 1.00 73.31 111 ILE A C 1
ATOM 888 O O . ILE A 1 111 ? 8.473 1.227 14.411 1.00 73.31 111 ILE A O 1
ATOM 892 N N . ALA A 1 112 ? 6.816 2.562 15.094 1.00 80.12 112 ALA A N 1
ATOM 893 C CA . ALA A 1 112 ? 6.579 3.140 13.777 1.00 80.12 112 ALA A CA 1
ATOM 894 C C . ALA A 1 112 ? 7.679 4.155 13.412 1.00 80.12 112 ALA A C 1
ATOM 896 O O . ALA A 1 112 ? 7.786 5.207 14.043 1.00 80.12 112 ALA A O 1
ATOM 897 N N . LEU A 1 113 ? 8.454 3.868 12.363 1.00 83.31 113 LEU A N 1
ATOM 898 C CA . LEU A 1 113 ? 9.613 4.678 11.966 1.00 83.31 113 LEU A CA 1
ATOM 899 C C . LEU A 1 113 ? 9.337 5.547 10.744 1.00 83.31 113 LEU A C 1
ATOM 901 O O . LEU A 1 113 ? 8.681 5.125 9.788 1.00 83.31 113 LEU A O 1
ATOM 905 N N . ARG A 1 114 ? 9.872 6.766 10.740 1.00 85.94 114 ARG A N 1
ATOM 906 C CA . ARG A 1 114 ? 9.848 7.674 9.585 1.00 85.94 114 ARG A CA 1
ATOM 907 C C . ARG A 1 114 ? 10.871 7.248 8.532 1.00 85.94 114 ARG A C 1
ATOM 909 O O . ARG A 1 114 ? 11.861 6.579 8.808 1.00 85.94 114 ARG A O 1
ATOM 916 N N . LEU A 1 115 ? 10.670 7.714 7.300 1.00 86.88 115 LEU A N 1
ATOM 917 C CA . LEU A 1 115 ? 11.598 7.461 6.190 1.00 86.88 115 LEU A CA 1
ATOM 918 C C . LEU A 1 115 ? 13.048 7.872 6.517 1.00 86.88 115 LEU A C 1
ATOM 920 O O . LEU A 1 115 ? 13.975 7.112 6.256 1.00 86.88 115 LEU A O 1
ATOM 924 N N . SER A 1 116 ? 13.237 9.062 7.091 1.00 84.44 116 SER A N 1
ATOM 925 C CA . SER A 1 116 ? 14.554 9.588 7.473 1.00 84.44 116 SER A CA 1
ATOM 926 C C . SER A 1 116 ? 15.206 8.782 8.597 1.00 84.44 116 SER A C 1
ATOM 928 O O . SER A 1 116 ? 16.407 8.554 8.577 1.00 84.44 116 SER A O 1
ATOM 930 N N . GLU A 1 117 ? 14.410 8.318 9.554 1.00 86.81 117 GLU A N 1
ATOM 931 C CA . GLU A 1 117 ? 14.839 7.483 10.679 1.00 86.81 117 GLU A CA 1
ATOM 932 C C . GLU A 1 117 ? 15.329 6.106 10.223 1.00 86.81 117 GLU A C 1
ATOM 934 O O . GLU A 1 117 ? 16.314 5.596 10.753 1.00 86.81 117 GLU A O 1
ATOM 939 N N . ILE A 1 118 ? 14.670 5.515 9.224 1.00 87.06 118 ILE A N 1
ATOM 940 C CA . ILE A 1 118 ? 15.105 4.257 8.607 1.00 87.06 118 ILE A CA 1
ATOM 941 C C . ILE A 1 118 ? 16.384 4.491 7.797 1.00 87.06 118 ILE A C 1
ATOM 943 O O . ILE A 1 118 ? 17.329 3.717 7.912 1.00 87.06 118 ILE A O 1
ATOM 947 N N . ALA A 1 119 ? 16.445 5.577 7.017 1.00 87.44 119 ALA A N 1
ATOM 948 C CA . ALA A 1 119 ? 17.623 5.908 6.218 1.00 87.44 119 ALA A CA 1
ATOM 949 C C . ALA A 1 119 ? 18.874 6.116 7.091 1.00 87.44 119 ALA A C 1
ATOM 951 O O . ALA A 1 119 ? 19.889 5.484 6.817 1.00 87.44 119 ALA A O 1
ATOM 952 N N . LYS A 1 120 ? 18.770 6.893 8.183 1.00 88.00 120 LYS A N 1
ATOM 953 C CA . LYS A 1 120 ? 19.870 7.147 9.139 1.00 88.00 120 LYS A CA 1
ATOM 954 C C . LYS A 1 120 ? 20.471 5.883 9.744 1.00 88.00 120 LYS A C 1
ATOM 956 O O . LYS A 1 120 ? 21.658 5.856 10.041 1.00 88.00 120 LYS A O 1
ATOM 961 N N . ARG A 1 121 ? 19.646 4.859 9.969 1.00 86.25 121 ARG A N 1
ATOM 962 C CA . ARG A 1 121 ? 20.074 3.593 10.581 1.00 86.25 121 ARG A CA 1
ATOM 963 C C . ARG A 1 121 ? 20.799 2.675 9.609 1.00 86.25 121 ARG A C 1
ATOM 965 O O . ARG A 1 121 ? 21.566 1.827 10.047 1.00 86.25 121 ARG A O 1
ATOM 972 N N . ILE A 1 122 ? 20.543 2.830 8.313 1.00 85.56 122 ILE A N 1
ATOM 973 C CA . ILE A 1 122 ? 21.249 2.078 7.272 1.00 85.56 122 ILE A CA 1
ATOM 974 C C . ILE A 1 122 ? 22.537 2.810 6.891 1.00 85.56 122 ILE A C 1
ATOM 976 O O . ILE A 1 122 ? 23.572 2.178 6.706 1.00 85.56 122 ILE A O 1
ATOM 980 N N . GLU A 1 123 ? 22.479 4.136 6.784 1.00 82.06 123 GLU A N 1
ATOM 981 C CA . GLU A 1 123 ? 23.613 4.978 6.422 1.00 82.06 123 GLU A CA 1
ATOM 982 C C . GLU A 1 123 ? 23.522 6.308 7.181 1.00 82.06 123 GLU A C 1
ATOM 984 O O . GLU A 1 123 ? 22.554 7.053 7.038 1.00 82.06 123 GLU A O 1
ATOM 989 N N . THR A 1 124 ? 24.529 6.617 8.001 1.00 75.38 124 THR A N 1
ATOM 990 C CA . THR A 1 124 ? 24.559 7.812 8.863 1.00 75.38 124 THR A CA 1
ATOM 991 C C . THR A 1 124 ? 24.588 9.113 8.059 1.00 75.38 124 THR A C 1
ATOM 993 O O . THR A 1 124 ? 23.875 10.055 8.402 1.00 75.38 124 THR A O 1
ATOM 996 N N . ASN A 1 125 ? 25.339 9.137 6.954 1.00 78.69 125 ASN A N 1
ATOM 997 C CA . ASN A 1 125 ? 25.463 10.276 6.040 1.00 78.69 125 ASN A CA 1
ATOM 998 C C . ASN A 1 125 ? 24.856 9.944 4.673 1.00 78.69 125 ASN A C 1
ATOM 1000 O O . ASN A 1 125 ? 25.561 9.765 3.683 1.00 78.69 125 ASN A O 1
ATOM 1004 N N . TYR A 1 126 ? 23.529 9.843 4.622 1.00 76.75 126 TYR A N 1
ATOM 1005 C CA . TYR A 1 126 ? 22.825 9.468 3.401 1.00 76.75 126 TYR A CA 1
ATOM 1006 C C . TYR A 1 126 ? 22.499 10.667 2.499 1.00 76.75 126 TYR A C 1
ATOM 1008 O O . TYR A 1 126 ? 22.154 11.760 2.946 1.00 76.75 126 TYR A O 1
ATOM 1016 N N . THR A 1 127 ? 22.532 10.434 1.187 1.00 79.12 127 THR A N 1
ATOM 1017 C CA . THR A 1 127 ? 22.141 11.432 0.179 1.00 79.12 127 THR A CA 1
ATOM 1018 C C . THR A 1 127 ? 20.628 11.446 -0.067 1.00 79.12 127 THR A C 1
ATOM 1020 O O . THR A 1 127 ? 19.913 10.480 0.215 1.00 79.12 127 THR A O 1
ATOM 1023 N N . GLU A 1 128 ? 20.113 12.501 -0.705 1.00 74.00 128 GLU A N 1
ATOM 1024 C CA . GLU A 1 128 ? 18.704 12.559 -1.129 1.00 74.00 128 GLU A CA 1
ATOM 1025 C C . GLU A 1 128 ? 18.334 11.396 -2.077 1.00 74.00 128 GLU A C 1
ATOM 1027 O O . GLU A 1 128 ? 17.216 10.871 -2.055 1.00 74.00 128 GLU A O 1
ATOM 1032 N N . THR A 1 129 ? 19.293 10.940 -2.890 1.00 72.50 129 THR A N 1
ATOM 1033 C CA . THR A 1 129 ? 19.104 9.786 -3.783 1.00 72.50 129 THR A CA 1
ATOM 1034 C C . THR A 1 129 ? 18.907 8.483 -3.009 1.00 72.50 129 THR A C 1
ATOM 1036 O O . THR A 1 129 ? 18.038 7.682 -3.366 1.00 72.50 129 THR A O 1
ATOM 1039 N N . PHE A 1 130 ? 19.633 8.301 -1.905 1.00 78.12 130 PHE A N 1
ATOM 1040 C CA . PHE A 1 130 ? 19.469 7.159 -1.013 1.00 78.12 130 PHE A CA 1
ATOM 1041 C C . PHE A 1 130 ? 18.106 7.185 -0.315 1.00 78.12 130 PHE A C 1
ATOM 1043 O O . PHE A 1 130 ? 17.404 6.175 -0.282 1.00 78.12 130 PHE A O 1
ATOM 1050 N N . LEU A 1 131 ? 17.655 8.358 0.135 1.00 77.81 131 LEU A N 1
ATOM 1051 C CA . LEU A 1 131 ? 16.334 8.512 0.748 1.00 77.81 131 LEU A CA 1
ATOM 1052 C C . LEU A 1 131 ? 15.200 8.111 -0.216 1.00 77.81 131 LEU A C 1
ATOM 1054 O O . LEU A 1 131 ? 14.280 7.384 0.170 1.00 77.81 131 LEU A O 1
ATOM 1058 N N . LYS A 1 132 ? 15.300 8.484 -1.499 1.00 77.25 132 LYS A N 1
ATOM 1059 C CA . LYS A 1 132 ? 14.364 8.034 -2.551 1.00 77.25 132 LYS A CA 1
ATOM 1060 C C . LYS A 1 132 ? 14.434 6.520 -2.787 1.00 77.25 132 LYS A C 1
ATOM 1062 O O . LYS A 1 132 ? 13.400 5.888 -3.016 1.00 77.25 132 LYS A O 1
ATOM 1067 N N . LYS A 1 133 ? 15.622 5.913 -2.679 1.00 78.69 133 LYS A N 1
ATOM 1068 C CA . LYS A 1 133 ? 15.817 4.453 -2.774 1.00 78.69 133 LYS A CA 1
ATOM 1069 C C . LYS A 1 133 ? 15.107 3.718 -1.634 1.00 78.69 133 LYS A C 1
ATOM 1071 O O . LYS A 1 133 ? 14.354 2.776 -1.891 1.00 78.69 133 LYS A O 1
ATOM 1076 N N . ILE A 1 134 ? 15.257 4.189 -0.395 1.00 83.81 134 ILE A N 1
ATOM 1077 C CA . ILE A 1 134 ? 14.541 3.645 0.769 1.00 83.81 134 ILE A CA 1
ATOM 1078 C C . ILE A 1 134 ? 13.028 3.822 0.604 1.00 83.81 134 ILE A C 1
ATOM 1080 O O . ILE A 1 134 ? 12.271 2.867 0.781 1.00 83.81 134 ILE A O 1
ATOM 1084 N N . GLN A 1 135 ? 12.571 4.999 0.168 1.00 83.69 135 GLN A N 1
ATOM 1085 C CA . GLN A 1 135 ? 11.151 5.269 -0.072 1.00 83.69 135 GLN A CA 1
ATOM 1086 C C . GLN A 1 135 ? 10.541 4.322 -1.111 1.00 83.69 135 GLN A C 1
ATOM 1088 O O . GLN A 1 135 ? 9.413 3.846 -0.938 1.00 83.69 135 GLN A O 1
ATOM 1093 N N . PHE A 1 136 ? 11.278 4.021 -2.181 1.00 82.00 136 PHE A N 1
ATOM 1094 C CA . PHE A 1 136 ? 10.855 3.050 -3.181 1.00 82.00 136 PHE A CA 1
ATOM 1095 C C . PHE A 1 136 ? 10.686 1.649 -2.571 1.00 82.00 136 PHE A C 1
ATOM 1097 O O . PHE A 1 136 ? 9.657 0.999 -2.783 1.00 82.00 136 PHE A O 1
ATOM 1104 N N . HIS A 1 137 ? 11.665 1.184 -1.789 1.00 82.50 137 HIS A N 1
ATOM 1105 C CA . HIS A 1 137 ? 11.601 -0.133 -1.154 1.00 82.50 137 HIS A CA 1
ATOM 1106 C C . HIS A 1 137 ? 10.477 -0.225 -0.119 1.00 82.50 137 HIS A C 1
ATOM 1108 O O . HIS A 1 137 ? 9.729 -1.202 -0.142 1.00 82.50 137 HIS A O 1
ATOM 1114 N N . LEU A 1 138 ? 10.273 0.813 0.693 1.00 84.50 138 LEU A N 1
ATOM 1115 C CA . LEU A 1 138 ? 9.144 0.910 1.620 1.00 84.50 138 LEU A CA 1
ATOM 1116 C C . LEU A 1 138 ? 7.805 0.873 0.883 1.00 84.50 138 LEU A C 1
ATOM 1118 O O . LEU A 1 138 ? 6.925 0.097 1.241 1.00 84.50 138 LEU A O 1
ATOM 1122 N N . SER A 1 139 ? 7.666 1.628 -0.209 1.00 79.69 139 SER A N 1
ATOM 1123 C CA . SER A 1 139 ? 6.454 1.605 -1.040 1.00 79.69 139 SER A CA 1
ATOM 1124 C C . SER A 1 139 ? 6.199 0.219 -1.641 1.00 79.69 139 SER A C 1
ATOM 1126 O O . SER A 1 139 ? 5.055 -0.229 -1.707 1.00 79.69 139 SER A O 1
ATOM 1128 N N . SER A 1 140 ? 7.255 -0.487 -2.060 1.00 79.31 140 SER A N 1
ATOM 1129 C CA . SER A 1 140 ? 7.159 -1.871 -2.535 1.00 79.31 140 SER A CA 1
ATOM 1130 C C . SER A 1 140 ? 6.729 -2.836 -1.428 1.00 79.31 140 SER A C 1
ATOM 1132 O O . SER A 1 140 ? 5.936 -3.727 -1.714 1.00 79.31 140 SER A O 1
ATOM 1134 N N . LEU A 1 141 ? 7.243 -2.687 -0.206 1.00 81.19 141 LEU A N 1
ATOM 1135 C CA . LEU A 1 141 ? 6.894 -3.534 0.939 1.00 81.19 141 LEU A CA 1
ATOM 1136 C C . LEU A 1 141 ? 5.467 -3.265 1.438 1.00 81.19 141 LEU A C 1
ATOM 1138 O O . LEU A 1 141 ? 4.769 -4.204 1.810 1.00 81.19 141 LEU A O 1
ATOM 1142 N N . VAL A 1 142 ? 5.000 -2.016 1.364 1.00 80.94 142 VAL A N 1
ATOM 1143 C CA . VAL A 1 142 ? 3.602 -1.648 1.643 1.00 80.94 142 VAL A CA 1
ATOM 1144 C C . VAL A 1 142 ? 2.659 -2.249 0.602 1.00 80.94 142 VAL A C 1
ATOM 1146 O O . VAL A 1 142 ? 1.667 -2.873 0.963 1.00 80.94 142 VAL A O 1
ATOM 1149 N N . LYS A 1 143 ? 2.983 -2.137 -0.695 1.00 74.75 143 LYS A N 1
ATOM 1150 C CA . LYS A 1 143 ? 2.187 -2.759 -1.772 1.00 74.75 143 LYS A CA 1
ATOM 1151 C C . LYS A 1 143 ? 2.144 -4.284 -1.674 1.00 74.75 143 LYS A C 1
ATOM 1153 O O . LYS A 1 143 ? 1.127 -4.877 -1.998 1.00 74.75 143 LYS A O 1
ATOM 1158 N N . ALA A 1 144 ? 3.234 -4.904 -1.222 1.00 72.31 144 ALA A N 1
ATOM 1159 C CA . ALA A 1 144 ? 3.291 -6.339 -0.954 1.00 72.31 144 ALA A CA 1
ATOM 1160 C C . ALA A 1 144 ? 2.565 -6.741 0.344 1.00 72.31 144 ALA A C 1
ATOM 1162 O O . ALA A 1 144 ? 2.514 -7.922 0.671 1.00 72.31 144 ALA A O 1
ATOM 1163 N N . GLY A 1 145 ? 2.039 -5.776 1.107 1.00 73.38 145 GLY A N 1
ATOM 1164 C CA . GLY A 1 145 ? 1.377 -6.028 2.379 1.00 73.38 145 GLY A CA 1
ATOM 1165 C C . GLY A 1 145 ? 2.315 -6.553 3.464 1.00 73.38 145 GLY A C 1
ATOM 1166 O O . GLY A 1 145 ? 1.841 -7.204 4.378 1.00 73.38 145 GLY A O 1
ATOM 1167 N N . VAL A 1 146 ? 3.624 -6.313 3.378 1.00 80.88 146 VAL A N 1
ATOM 1168 C CA . VAL A 1 146 ? 4.593 -6.679 4.430 1.00 80.88 146 VAL A CA 1
ATOM 1169 C C . VAL A 1 146 ? 4.697 -5.571 5.478 1.00 80.88 146 VAL A C 1
ATOM 1171 O O . VAL A 1 146 ? 4.849 -5.838 6.665 1.00 80.88 146 VAL A O 1
ATOM 1174 N N . LEU A 1 147 ? 4.586 -4.317 5.040 1.00 82.12 147 LEU A N 1
ATOM 1175 C CA . LEU A 1 147 ? 4.572 -3.140 5.903 1.00 82.12 147 LEU A CA 1
ATOM 1176 C C . LEU A 1 147 ? 3.217 -2.440 5.833 1.00 82.12 147 LEU A C 1
ATOM 1178 O O . LEU A 1 147 ? 2.534 -2.469 4.809 1.00 82.12 147 LEU A O 1
ATOM 1182 N N . LEU A 1 148 ? 2.866 -1.751 6.909 1.00 80.31 148 LEU A N 1
ATOM 1183 C CA . LEU A 1 148 ? 1.764 -0.801 6.958 1.00 80.31 148 LEU A CA 1
ATOM 1184 C C . LEU A 1 148 ? 2.323 0.621 7.071 1.00 80.31 148 LEU A C 1
ATOM 1186 O O . LEU A 1 148 ? 3.443 0.831 7.542 1.00 80.31 148 LEU A O 1
ATOM 1190 N N . ARG A 1 149 ? 1.550 1.599 6.589 1.00 80.31 149 ARG A N 1
ATOM 1191 C CA . ARG A 1 149 ? 1.920 3.020 6.579 1.00 80.31 149 ARG A CA 1
ATOM 1192 C C . ARG A 1 149 ? 0.847 3.844 7.285 1.00 80.31 149 ARG A C 1
ATOM 1194 O O . ARG A 1 149 ? -0.321 3.742 6.915 1.00 80.31 149 ARG A O 1
ATOM 1201 N N . THR A 1 150 ? 1.235 4.681 8.245 1.00 76.81 150 THR A N 1
ATOM 1202 C CA . THR A 1 150 ? 0.327 5.611 8.941 1.00 76.81 150 THR A CA 1
ATOM 1203 C C . THR A 1 150 ? 0.022 6.876 8.114 1.00 76.81 150 THR A C 1
ATOM 1205 O O . THR A 1 150 ? 0.594 7.112 7.037 1.00 76.81 150 THR A O 1
ATOM 1208 N N . GLY A 1 151 ? -0.918 7.693 8.612 1.00 67.62 151 GLY A N 1
ATOM 1209 C CA . GLY A 1 151 ? -1.195 9.043 8.102 1.00 67.62 151 GLY A CA 1
ATOM 1210 C C . GLY A 1 151 ? 0.015 9.981 8.218 1.00 67.62 151 GLY A C 1
ATOM 1211 O O . GLY A 1 151 ? 1.028 9.617 8.802 1.00 67.62 151 GLY A O 1
ATOM 1212 N N . LYS A 1 152 ? -0.047 11.176 7.614 1.00 58.50 152 LYS A N 1
ATOM 1213 C CA . LYS A 1 152 ? 1.093 12.113 7.615 1.00 58.50 152 LYS A CA 1
ATOM 1214 C C . LYS A 1 152 ? 1.431 12.569 9.054 1.00 58.50 152 LYS A C 1
ATOM 1216 O O . LYS A 1 152 ? 0.503 12.946 9.764 1.00 58.50 152 LYS A O 1
ATOM 1221 N N . PRO A 1 153 ? 2.720 12.605 9.454 1.00 61.47 153 PRO A N 1
ATOM 1222 C CA . PRO A 1 153 ? 3.902 12.201 8.685 1.00 61.47 153 PRO A CA 1
ATOM 1223 C C . PRO A 1 153 ? 4.008 10.673 8.547 1.00 61.47 153 PRO A C 1
ATOM 1225 O O . PRO A 1 153 ? 3.848 9.950 9.521 1.00 61.47 153 PRO A O 1
ATOM 1228 N N . HIS A 1 154 ? 4.307 10.187 7.335 1.00 74.06 154 HIS A N 1
ATOM 1229 C CA . HIS A 1 154 ? 4.330 8.752 7.033 1.00 74.06 154 HIS A CA 1
ATOM 1230 C C . HIS A 1 154 ? 5.318 7.989 7.929 1.00 74.06 154 HIS A C 1
ATOM 1232 O O . HIS A 1 154 ? 6.533 8.149 7.780 1.00 74.06 154 HIS A O 1
ATOM 1238 N N . GLN A 1 155 ? 4.790 7.125 8.796 1.00 81.00 155 GLN A N 1
ATOM 1239 C CA . GLN A 1 155 ? 5.562 6.147 9.560 1.00 81.00 155 GLN A CA 1
ATOM 1240 C C . GLN A 1 155 ? 5.261 4.731 9.062 1.00 81.00 155 GLN A C 1
ATOM 1242 O O . GLN A 1 155 ? 4.157 4.452 8.582 1.00 81.00 155 GLN A O 1
ATOM 1247 N N . TYR A 1 156 ? 6.249 3.848 9.169 1.00 82.50 156 TYR A N 1
ATOM 1248 C CA . TYR A 1 156 ? 6.216 2.477 8.668 1.00 82.50 156 TYR A CA 1
ATOM 1249 C C . TYR A 1 156 ? 6.391 1.485 9.815 1.00 82.50 156 TYR A C 1
ATOM 1251 O O . TYR A 1 156 ? 7.222 1.696 10.695 1.00 82.50 156 TYR A O 1
ATOM 1259 N N . TYR A 1 157 ? 5.617 0.403 9.790 1.00 81.69 157 TYR A N 1
ATOM 1260 C CA . TYR A 1 157 ? 5.669 -0.673 10.782 1.00 81.69 157 TYR A CA 1
ATOM 1261 C C . TYR A 1 157 ? 5.345 -2.023 10.133 1.00 81.69 157 TYR A C 1
ATOM 1263 O O . TYR A 1 157 ? 4.708 -2.075 9.075 1.00 81.69 157 TYR A O 1
ATOM 1271 N N . LEU A 1 158 ? 5.801 -3.122 10.739 1.00 79.50 158 LEU A N 1
ATOM 1272 C CA . LEU A 1 158 ? 5.561 -4.471 10.224 1.00 79.50 158 LEU A CA 1
ATOM 1273 C C . LEU A 1 158 ? 4.080 -4.838 10.280 1.00 79.50 158 LEU A C 1
ATOM 1275 O O . LEU A 1 158 ? 3.423 -4.705 11.315 1.00 79.50 158 LEU A O 1
ATOM 1279 N N . LYS A 1 159 ? 3.568 -5.379 9.172 1.00 64.75 159 LYS A N 1
ATOM 1280 C CA . LYS A 1 159 ? 2.314 -6.124 9.177 1.00 64.75 159 LYS A CA 1
ATOM 1281 C C . LYS A 1 159 ? 2.621 -7.474 9.816 1.00 64.75 159 LYS A C 1
ATOM 1283 O O . LYS A 1 159 ? 3.081 -8.391 9.140 1.00 64.75 159 LYS A O 1
ATOM 1288 N N . ARG A 1 160 ? 2.443 -7.584 11.133 1.00 62.25 160 ARG A N 1
ATOM 1289 C CA . ARG A 1 160 ? 2.621 -8.860 11.833 1.00 62.25 160 ARG A CA 1
ATOM 1290 C C . ARG A 1 160 ? 1.734 -9.915 11.154 1.00 62.25 160 ARG A C 1
ATOM 1292 O O . ARG A 1 160 ? 0.521 -9.727 11.066 1.00 62.25 160 ARG A O 1
ATOM 1299 N N . ARG A 1 161 ? 2.346 -10.996 10.646 1.00 41.31 161 ARG A N 1
ATOM 1300 C CA . ARG A 1 161 ? 1.643 -12.278 10.491 1.00 41.31 161 ARG A CA 1
ATOM 1301 C C . ARG A 1 161 ? 1.198 -12.679 11.888 1.00 41.31 161 ARG A C 1
ATOM 1303 O O . ARG A 1 161 ? 1.934 -12.426 12.836 1.00 41.31 161 ARG A O 1
ATOM 1310 N N . GLU A 1 162 ? 0.001 -13.224 11.996 1.00 34.03 162 GLU A N 1
ATOM 1311 C CA . GLU A 1 162 ? -0.636 -13.669 13.231 1.00 34.03 162 GLU A CA 1
ATOM 1312 C C . GLU A 1 162 ? 0.347 -14.395 14.169 1.00 34.03 162 GLU A C 1
ATOM 1314 O O . GLU A 1 162 ? 0.523 -15.604 14.135 1.00 34.03 162 GLU A O 1
ATOM 1319 N N . LYS A 1 163 ? 0.983 -13.644 15.062 1.00 31.59 163 LYS A N 1
ATOM 1320 C CA . LYS A 1 163 ? 0.845 -13.960 16.466 1.00 31.59 163 LYS A CA 1
ATOM 1321 C C . LYS A 1 163 ? -0.301 -13.095 16.932 1.00 31.59 163 LYS A C 1
ATOM 1323 O O . LYS A 1 163 ? -0.234 -11.865 16.856 1.00 31.59 163 LYS A O 1
ATOM 1328 N N . ILE A 1 164 ? -1.326 -13.774 17.419 1.00 31.91 164 ILE A N 1
ATOM 1329 C CA . ILE A 1 164 ? -2.046 -13.395 18.624 1.00 31.91 164 ILE A CA 1
ATOM 1330 C C . ILE A 1 164 ? -0.963 -13.030 19.653 1.00 31.91 164 ILE A C 1
ATOM 1332 O O . ILE A 1 164 ? -0.519 -13.836 20.460 1.00 31.91 164 ILE A O 1
ATOM 1336 N N . VAL A 1 165 ? -0.406 -11.829 19.530 1.00 28.17 165 VAL A N 1
ATOM 1337 C CA . VAL A 1 165 ? 0.144 -11.135 20.672 1.00 28.17 165 VAL A CA 1
ATOM 1338 C C . VAL A 1 165 ? -1.122 -10.830 21.418 1.00 28.17 165 VAL A C 1
ATOM 1340 O O . VAL A 1 165 ? -1.932 -10.046 20.922 1.00 28.17 165 VAL A O 1
ATOM 1343 N N . ALA A 1 166 ? -1.319 -11.567 22.513 1.00 33.00 166 ALA A N 1
ATOM 1344 C CA . ALA A 1 166 ? -2.062 -11.091 23.655 1.00 33.00 166 ALA A CA 1
ATOM 1345 C C . ALA A 1 166 ? -1.760 -9.599 23.737 1.00 33.00 166 ALA A C 1
ATOM 1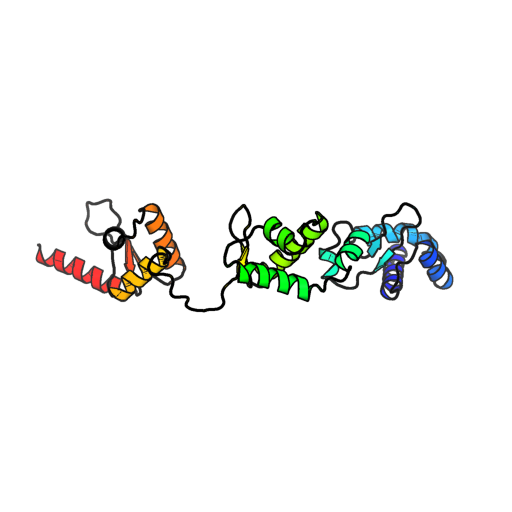347 O O . ALA A 1 166 ? -0.657 -9.180 24.095 1.00 33.00 166 ALA A O 1
ATOM 1348 N N . ILE A 1 167 ? -2.683 -8.814 23.187 1.00 31.95 167 ILE A N 1
ATOM 1349 C CA . ILE A 1 167 ? -2.707 -7.393 23.415 1.00 31.95 167 ILE A CA 1
ATOM 1350 C C . ILE A 1 167 ? -2.742 -7.363 24.928 1.00 31.95 167 ILE A C 1
ATOM 1352 O O . ILE A 1 167 ? -3.638 -7.981 25.498 1.00 31.95 167 ILE A O 1
ATOM 1356 N N . ASP A 1 168 ? -1.728 -6.754 25.551 1.00 33.84 168 ASP A N 1
ATOM 1357 C CA . ASP A 1 168 ? -1.862 -6.235 26.907 1.00 33.84 168 ASP A CA 1
ATOM 1358 C C . ASP A 1 168 ? -3.330 -5.865 27.067 1.00 33.84 168 ASP A C 1
ATOM 1360 O O . ASP A 1 168 ? -3.799 -5.014 26.300 1.00 33.84 168 ASP A O 1
ATOM 1364 N N . ASP A 1 169 ? -4.062 -6.502 27.981 1.00 40.53 169 ASP A N 1
ATOM 1365 C CA . ASP A 1 169 ? -5.517 -6.329 28.141 1.00 40.53 169 ASP A CA 1
ATOM 1366 C C . ASP A 1 169 ? -5.928 -4.841 28.313 1.00 40.53 169 ASP A C 1
ATOM 1368 O O . ASP A 1 169 ? -7.099 -4.479 28.302 1.00 40.53 169 ASP A O 1
ATOM 1372 N N . ARG A 1 170 ? -4.942 -3.939 28.386 1.00 40.44 170 ARG A N 1
ATOM 1373 C CA . ARG A 1 170 ? -5.000 -2.480 28.441 1.00 40.44 170 ARG A CA 1
ATOM 1374 C C . ARG A 1 170 ? -5.022 -1.734 27.089 1.00 40.44 170 ARG A C 1
ATOM 1376 O O . ARG A 1 170 ? -5.196 -0.518 27.114 1.00 40.44 170 ARG A O 1
ATOM 1383 N N . LYS A 1 171 ? -4.843 -2.364 25.913 1.00 44.53 171 LYS A N 1
ATOM 1384 C CA . LYS A 1 171 ? -4.873 -1.657 24.596 1.00 44.53 171 LYS A CA 1
ATOM 1385 C C . LYS A 1 171 ? -5.619 -2.382 23.470 1.00 44.53 171 LYS A C 1
ATOM 1387 O O . LYS A 1 171 ? -5.298 -2.197 22.293 1.00 44.53 171 LYS A O 1
ATOM 1392 N N . ALA A 1 172 ? -6.626 -3.194 23.783 1.00 51.44 172 ALA A N 1
ATOM 1393 C CA . ALA A 1 172 ? -7.543 -3.650 22.742 1.00 51.44 172 ALA A CA 1
ATOM 1394 C C . ALA A 1 172 ? -8.176 -2.417 22.064 1.00 51.44 172 ALA A C 1
ATOM 1396 O O . ALA A 1 172 ? -8.581 -1.463 22.725 1.00 51.44 172 ALA A O 1
ATOM 1397 N N . SER A 1 173 ? -8.191 -2.375 20.729 1.00 70.94 173 SER A N 1
ATOM 1398 C CA . SER A 1 173 ? -8.822 -1.253 20.025 1.00 70.94 173 SER A CA 1
ATOM 1399 C C . SER A 1 173 ? -10.298 -1.170 20.436 1.00 70.94 173 SER A C 1
ATOM 1401 O O . SER A 1 173 ? -10.925 -2.214 20.583 1.00 70.94 173 SER A O 1
ATOM 1403 N N . VAL A 1 174 ? -10.864 0.034 20.596 1.00 71.94 174 VAL A N 1
ATOM 1404 C CA . VAL A 1 174 ? -12.280 0.223 20.992 1.00 71.94 174 VAL A CA 1
ATOM 1405 C C . VAL A 1 174 ? -13.251 -0.701 20.220 1.00 71.94 174 VAL A C 1
ATOM 1407 O O . VAL A 1 174 ? -14.124 -1.288 20.853 1.00 71.94 174 VAL A O 1
ATOM 1410 N N . PRO A 1 175 ? -13.099 -0.932 18.893 1.00 81.31 175 PRO A N 1
ATOM 1411 C CA . PRO A 1 175 ? -13.898 -1.932 18.179 1.00 81.31 175 PRO A CA 1
ATOM 1412 C C . PRO A 1 175 ? -13.762 -3.367 18.708 1.00 81.31 175 PRO A C 1
ATOM 1414 O O . PRO A 1 175 ? -14.757 -4.071 18.842 1.00 81.31 175 PRO A O 1
ATOM 1417 N N . GLU A 1 176 ? -12.545 -3.810 19.006 1.00 83.69 176 GLU A N 1
ATOM 1418 C CA . GLU A 1 176 ? -12.300 -5.165 19.505 1.00 83.69 176 GLU A CA 1
ATOM 1419 C C . GLU A 1 176 ? -12.838 -5.326 20.931 1.00 83.69 176 GLU A C 1
ATOM 1421 O O . GLU A 1 176 ? -13.459 -6.332 21.234 1.00 83.69 176 GLU A O 1
ATOM 1426 N N . GLN A 1 177 ? -12.714 -4.297 21.776 1.00 76.94 177 GLN A N 1
ATOM 1427 C CA . GLN A 1 177 ? -13.301 -4.289 23.122 1.00 76.94 177 GLN A CA 1
ATOM 1428 C C . GLN A 1 177 ? -14.823 -4.432 23.081 1.00 76.94 177 GLN A C 1
ATOM 1430 O O . GLN A 1 177 ? -15.386 -5.244 23.808 1.00 76.94 177 GLN A O 1
ATOM 1435 N N . ILE A 1 178 ? -15.487 -3.695 22.187 1.00 83.25 178 ILE A N 1
ATOM 1436 C CA . ILE A 1 178 ? -16.937 -3.806 21.978 1.00 83.25 178 ILE A CA 1
ATOM 1437 C C . ILE A 1 178 ? -17.310 -5.208 21.491 1.00 83.25 178 ILE A C 1
ATOM 1439 O O . ILE A 1 178 ? -18.283 -5.790 21.967 1.00 83.25 178 ILE A O 1
ATOM 1443 N N . PHE A 1 179 ? -16.552 -5.750 20.537 1.00 87.25 179 PHE A N 1
ATOM 1444 C CA . PHE A 1 179 ? -16.819 -7.073 19.987 1.00 87.25 179 PHE A CA 1
ATOM 1445 C C . PHE A 1 179 ? -16.673 -8.165 21.054 1.00 87.25 179 PHE A C 1
ATOM 1447 O O . PHE A 1 179 ? -17.602 -8.949 21.249 1.00 87.25 179 PHE A O 1
ATOM 1454 N N . THR A 1 180 ? -15.576 -8.152 21.815 1.00 85.56 180 THR A N 1
ATOM 1455 C CA . THR A 1 180 ? -15.337 -9.073 22.934 1.00 85.56 180 THR A CA 1
ATOM 1456 C C . THR A 1 180 ? -16.393 -8.926 24.029 1.00 85.56 1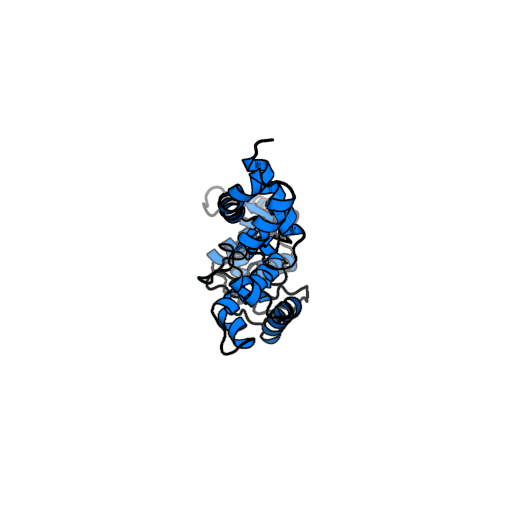80 THR A C 1
ATOM 1458 O O . THR A 1 180 ? -16.880 -9.932 24.544 1.00 85.56 180 THR A O 1
ATOM 1461 N N . LEU A 1 181 ? -16.805 -7.697 24.364 1.00 85.69 181 LEU A N 1
ATOM 1462 C CA . LEU A 1 181 ? -17.865 -7.434 25.344 1.00 85.69 181 LEU A CA 1
ATOM 1463 C C . LEU A 1 181 ? -19.186 -8.098 24.927 1.00 85.69 181 LEU A C 1
ATOM 1465 O O . LEU A 1 181 ? -19.805 -8.802 25.729 1.00 85.69 181 LEU A O 1
ATOM 1469 N N . LEU A 1 182 ? -19.600 -7.916 23.669 1.00 85.75 182 LEU A N 1
ATOM 1470 C CA . LEU A 1 182 ? -20.834 -8.503 23.134 1.00 85.75 182 LEU A CA 1
ATOM 1471 C C . LEU A 1 182 ? -20.748 -10.032 23.040 1.00 85.75 182 LEU A C 1
ATOM 1473 O O . LEU A 1 182 ? -21.699 -10.718 23.414 1.00 85.75 182 LEU A O 1
ATOM 1477 N N . GLN A 1 183 ? -19.599 -10.577 22.626 1.00 85.62 183 GLN A N 1
ATOM 1478 C CA . GLN A 1 183 ? -19.358 -12.024 22.613 1.00 85.62 183 GLN A CA 1
ATOM 1479 C C . GLN A 1 183 ? -19.446 -12.637 24.013 1.00 85.62 183 GLN A C 1
ATOM 1481 O O . GLN A 1 183 ? -20.130 -13.642 24.202 1.00 85.62 183 GLN A O 1
ATOM 1486 N N . LYS A 1 184 ? -18.789 -12.021 25.003 1.00 85.88 184 LYS A N 1
ATOM 1487 C CA . LYS A 1 184 ? -18.781 -12.494 26.394 1.00 85.88 184 LYS A CA 1
ATOM 1488 C C . LYS A 1 184 ? -20.185 -12.497 26.992 1.00 85.88 184 LYS A C 1
ATOM 1490 O O . LYS A 1 184 ? -20.548 -13.428 27.703 1.00 85.88 184 LYS A O 1
ATOM 1495 N N . ARG A 1 185 ? -20.968 -11.451 26.719 1.00 81.38 185 ARG A N 1
ATOM 1496 C CA . ARG A 1 185 ? -22.296 -11.265 27.316 1.00 81.38 185 ARG A CA 1
ATOM 1497 C C . ARG A 1 185 ? -23.398 -12.050 26.599 1.00 81.38 185 ARG A C 1
ATOM 1499 O O . ARG A 1 185 ? -24.428 -12.280 27.219 1.00 81.38 185 ARG A O 1
ATOM 1506 N N . LYS A 1 186 ? -23.201 -12.463 25.338 1.00 86.56 186 LYS A N 1
ATOM 1507 C CA . LYS A 1 186 ? -24.191 -13.198 24.518 1.00 86.56 186 LYS A CA 1
ATOM 1508 C C . LYS A 1 186 ? -25.579 -12.530 24.489 1.00 86.56 186 LYS A C 1
ATOM 1510 O O . LYS A 1 186 ? -26.605 -13.204 24.495 1.00 86.56 186 LYS A O 1
ATOM 1515 N N . ILE A 1 187 ? -25.607 -11.198 24.476 1.00 84.06 187 ILE A N 1
ATOM 1516 C CA . ILE A 1 187 ? -26.828 -10.381 24.437 1.00 84.06 187 ILE A CA 1
ATOM 1517 C C . ILE A 1 187 ? -26.656 -9.234 23.442 1.00 84.06 187 ILE A C 1
ATOM 1519 O O . ILE A 1 187 ? -25.551 -8.724 23.251 1.00 84.06 187 ILE A O 1
ATOM 1523 N N . ALA A 1 188 ? -27.763 -8.789 22.849 1.00 87.88 188 ALA A N 1
ATOM 1524 C CA . ALA A 1 188 ? -27.800 -7.522 22.127 1.00 87.88 188 ALA A CA 1
ATOM 1525 C C . ALA A 1 188 ? -27.776 -6.359 23.125 1.00 87.88 188 ALA A C 1
ATOM 1527 O O . ALA A 1 188 ? -28.472 -6.442 24.133 1.00 87.88 188 ALA A O 1
ATOM 1528 N N . LEU A 1 189 ? -27.039 -5.280 22.853 1.00 86.81 189 LEU A N 1
ATOM 1529 C CA . LEU A 1 189 ? -26.972 -4.077 23.700 1.00 86.81 189 LEU A CA 1
ATOM 1530 C C . LEU A 1 189 ? -27.270 -2.807 22.897 1.00 86.81 189 LEU A C 1
ATOM 1532 O O . LEU A 1 189 ? -26.946 -2.721 21.709 1.00 86.81 189 LEU A O 1
ATOM 1536 N N . ALA A 1 190 ? -27.857 -1.804 23.547 1.00 86.38 190 ALA A N 1
ATOM 1537 C CA . ALA A 1 190 ? -27.988 -0.463 22.984 1.00 86.38 190 ALA A CA 1
ATOM 1538 C C . ALA A 1 190 ? -26.654 0.301 23.044 1.00 86.38 190 ALA A C 1
ATOM 1540 O O . ALA A 1 190 ? -25.821 0.042 23.911 1.00 86.38 190 ALA A O 1
ATOM 1541 N N . SER A 1 191 ? -26.456 1.294 22.166 1.00 82.06 191 SER A N 1
ATOM 1542 C CA . SER A 1 191 ? -25.250 2.146 22.194 1.00 82.06 191 SER A CA 1
ATOM 1543 C C . SER A 1 191 ? -24.958 2.736 23.579 1.00 82.06 191 SER A C 1
ATOM 1545 O O . SER A 1 191 ? -23.803 2.781 23.987 1.00 82.06 191 SER A O 1
ATOM 1547 N N . SER A 1 192 ? -25.986 3.202 24.294 1.00 82.31 192 SER A N 1
ATOM 1548 C CA . SER A 1 192 ? -25.844 3.770 25.640 1.00 82.31 192 SER A CA 1
ATOM 1549 C C . SER A 1 192 ? -25.370 2.727 26.652 1.00 82.31 192 SER A C 1
ATOM 1551 O O . SER A 1 192 ? -24.433 2.988 27.394 1.00 82.31 192 SER A O 1
ATOM 1553 N N . GLU A 1 193 ? -25.930 1.519 26.607 1.00 84.94 193 GLU A N 1
ATOM 1554 C CA . GLU A 1 193 ? -25.543 0.412 27.492 1.00 84.94 193 GLU A CA 1
ATOM 1555 C C . GLU A 1 193 ? -24.105 -0.051 27.226 1.00 84.94 193 GLU A C 1
ATOM 1557 O O . GLU A 1 193 ? -23.363 -0.371 28.151 1.00 84.94 193 GLU A O 1
ATOM 1562 N N . ILE A 1 194 ? -23.677 -0.053 25.957 1.00 85.75 194 ILE A N 1
ATOM 1563 C CA . ILE A 1 194 ? -22.285 -0.350 25.594 1.00 85.75 194 ILE A CA 1
ATOM 1564 C C . ILE A 1 194 ? -21.352 0.717 26.176 1.00 85.75 194 ILE A C 1
ATOM 1566 O O . ILE A 1 194 ? -20.289 0.382 26.690 1.00 85.75 194 ILE A O 1
ATOM 1570 N N . LEU A 1 195 ? -21.740 1.995 26.106 1.00 83.94 195 LEU A N 1
ATOM 1571 C CA . LEU A 1 195 ? -20.951 3.097 26.656 1.00 83.94 195 LEU A CA 1
ATOM 1572 C C . LEU A 1 195 ? -20.795 2.981 28.178 1.00 83.94 195 LEU A C 1
ATOM 1574 O O . LEU A 1 195 ? -19.688 3.131 28.690 1.00 83.94 195 LEU A O 1
ATOM 1578 N N . GLU A 1 196 ? -21.887 2.697 28.886 1.00 84.12 196 GLU A N 1
ATOM 1579 C CA . GLU A 1 196 ? -21.900 2.507 30.340 1.00 84.12 196 GLU A CA 1
ATOM 1580 C C . GLU A 1 196 ? -21.003 1.341 30.762 1.00 84.12 196 GLU A C 1
ATOM 1582 O O . GLU A 1 196 ? -20.168 1.495 31.655 1.00 84.12 196 GLU A O 1
ATOM 1587 N N . LEU A 1 197 ? -21.104 0.199 30.077 1.00 84.88 197 LEU A N 1
ATOM 1588 C CA . LEU A 1 197 ? -20.277 -0.975 30.364 1.00 84.88 197 LEU A CA 1
ATOM 1589 C C . LEU A 1 197 ? -18.789 -0.723 30.109 1.00 84.88 197 LEU A C 1
ATOM 1591 O O . LEU A 1 197 ? -17.966 -1.078 30.945 1.00 84.88 197 LEU A O 1
ATOM 1595 N N . LEU A 1 198 ? -18.436 -0.064 29.002 1.00 80.56 198 LEU A N 1
ATOM 1596 C CA . LEU A 1 198 ? -17.039 0.284 28.722 1.00 80.56 198 LEU A CA 1
ATOM 1597 C C . LEU A 1 198 ? -16.468 1.230 29.787 1.00 80.56 198 LEU A C 1
ATOM 1599 O O . LEU A 1 198 ? -15.350 1.028 30.254 1.00 80.56 198 LEU A O 1
ATOM 1603 N N . ASN A 1 199 ? -17.245 2.226 30.216 1.00 79.56 199 ASN A N 1
ATOM 1604 C CA . ASN A 1 199 ? -16.816 3.138 31.274 1.00 79.56 199 ASN A CA 1
ATOM 1605 C C . ASN A 1 199 ? -16.678 2.428 32.631 1.00 79.56 199 ASN A C 1
ATOM 1607 O O . ASN A 1 199 ? -15.761 2.750 33.385 1.00 79.56 199 ASN A O 1
ATOM 1611 N N . THR A 1 200 ? -17.543 1.447 32.916 1.00 82.00 200 THR A N 1
ATOM 1612 C CA . THR A 1 200 ? -17.459 0.601 34.121 1.00 82.00 200 THR A CA 1
ATOM 1613 C C . THR A 1 200 ? -16.174 -0.231 34.118 1.00 82.00 200 THR A C 1
ATOM 1615 O O . THR A 1 200 ? -15.484 -0.312 35.130 1.00 82.00 200 THR A O 1
ATOM 1618 N N . ASP A 1 201 ? -15.778 -0.751 32.955 1.00 72.25 201 ASP A N 1
ATOM 1619 C CA . ASP A 1 201 ? -14.542 -1.520 32.763 1.00 72.25 201 ASP A CA 1
ATOM 1620 C C 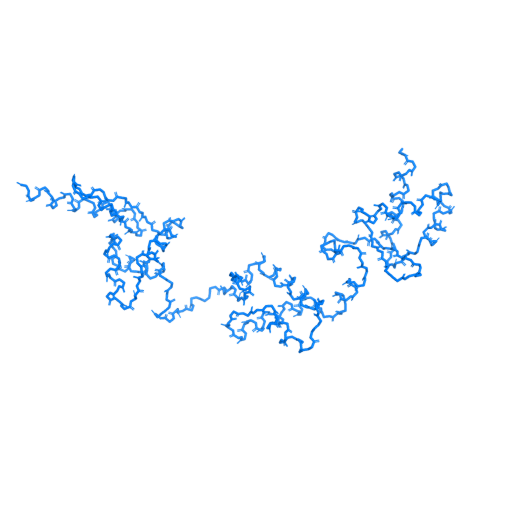. ASP A 1 201 ? -13.278 -0.624 32.660 1.00 72.25 201 ASP A C 1
ATOM 1622 O O . ASP A 1 201 ? -12.230 -1.058 32.185 1.00 72.25 201 ASP A O 1
ATOM 1626 N N . SER A 1 202 ? -13.344 0.636 33.120 1.00 68.50 202 SER A N 1
ATOM 1627 C CA . SER A 1 202 ? -12.254 1.638 33.084 1.00 68.50 202 SER A CA 1
ATOM 1628 C C . SER A 1 202 ? -11.745 2.007 31.682 1.00 68.50 202 SER A C 1
ATOM 1630 O O . SER A 1 202 ? -10.673 2.598 31.523 1.00 68.50 202 SER A O 1
ATOM 1632 N N . LEU A 1 203 ? -12.524 1.714 30.643 1.00 66.50 203 LEU A N 1
ATOM 1633 C CA . LEU A 1 203 ? -12.234 2.058 29.257 1.00 66.50 203 LEU A CA 1
ATOM 1634 C C . LEU A 1 203 ? -12.987 3.346 28.921 1.00 66.50 203 LEU A C 1
ATOM 1636 O O . LEU A 1 203 ? -14.083 3.298 28.373 1.00 66.50 203 LEU A O 1
ATOM 1640 N N . GLN A 1 204 ? -12.415 4.504 29.274 1.00 66.44 204 GLN A N 1
ATOM 1641 C CA . GLN A 1 204 ? -13.016 5.826 29.029 1.00 66.44 204 GLN A CA 1
ATOM 1642 C C . GLN A 1 204 ? -13.278 6.065 27.529 1.00 66.44 204 GLN A C 1
ATOM 1644 O O . GLN A 1 204 ? -12.446 6.614 26.797 1.00 66.44 204 GLN A O 1
ATOM 1649 N N . ALA A 1 205 ? -14.450 5.656 27.048 1.00 66.44 205 ALA A N 1
ATOM 1650 C CA . ALA A 1 205 ? -14.843 5.771 25.655 1.00 66.44 205 ALA A CA 1
ATOM 1651 C C . ALA A 1 205 ? -15.653 7.055 25.456 1.00 66.44 205 ALA A C 1
ATOM 1653 O O . ALA A 1 205 ? -16.654 7.299 26.120 1.00 66.44 205 ALA A O 1
ATOM 1654 N N . LYS A 1 206 ? -15.252 7.899 24.499 1.00 76.50 206 LYS A N 1
ATOM 1655 C CA . LYS A 1 206 ? -16.068 9.057 24.096 1.00 76.50 206 LYS A CA 1
ATOM 1656 C C . LYS A 1 206 ? -17.230 8.591 23.199 1.00 76.50 206 LYS A C 1
ATOM 1658 O O . LYS A 1 206 ? -16.995 7.743 22.332 1.00 76.50 206 LYS A O 1
ATOM 1663 N N . PRO A 1 207 ? -18.435 9.192 23.275 1.00 75.38 207 PRO A N 1
ATOM 1664 C CA . PRO A 1 207 ? -19.583 8.810 22.436 1.00 75.38 207 PRO A CA 1
ATOM 1665 C C . PRO A 1 207 ? -19.290 8.806 20.926 1.00 75.38 207 PRO A C 1
ATOM 1667 O O . PRO A 1 207 ? -19.720 7.915 20.189 1.00 75.38 207 PRO A O 1
ATOM 1670 N N . ALA A 1 208 ? -18.498 9.774 20.453 1.00 72.25 208 ALA A N 1
ATOM 1671 C CA . ALA A 1 208 ? -18.072 9.852 19.056 1.00 72.25 208 ALA A CA 1
ATOM 1672 C C . ALA A 1 208 ? -17.163 8.675 18.647 1.00 72.25 208 ALA A C 1
ATOM 1674 O O . ALA A 1 208 ? -17.307 8.122 17.555 1.00 72.25 208 ALA A O 1
ATOM 1675 N N . ALA A 1 209 ? -16.257 8.255 19.538 1.00 73.00 209 ALA A N 1
ATOM 1676 C CA . ALA A 1 209 ? -15.370 7.117 19.308 1.00 73.00 209 ALA A CA 1
ATOM 1677 C C . ALA A 1 209 ? -16.151 5.794 19.291 1.00 73.00 209 ALA A C 1
ATOM 1679 O O . ALA A 1 209 ? -15.910 4.956 18.420 1.00 73.00 209 ALA A O 1
ATOM 1680 N N . LEU A 1 210 ? -17.136 5.650 20.185 1.00 81.56 210 LEU A N 1
ATOM 1681 C CA . LEU A 1 210 ? -18.059 4.515 20.212 1.00 81.56 210 LEU A CA 1
ATOM 1682 C C . LEU A 1 210 ? -18.857 4.412 18.905 1.00 81.56 210 LEU A C 1
ATOM 1684 O O . LEU A 1 210 ? -18.900 3.357 18.274 1.00 81.56 210 LEU A O 1
ATOM 1688 N N . SER A 1 211 ? -19.432 5.527 18.453 1.00 81.00 211 SER A N 1
ATOM 1689 C CA . SER A 1 211 ? -20.244 5.579 17.231 1.00 81.00 211 SER A CA 1
ATOM 1690 C C . SER A 1 211 ? -19.440 5.173 15.991 1.00 81.00 211 SER A C 1
ATOM 1692 O O . SER A 1 211 ? -19.913 4.402 15.149 1.00 81.00 211 SER A O 1
ATOM 1694 N N . LEU A 1 212 ? -18.190 5.639 15.895 1.00 81.12 212 LEU A N 1
ATOM 1695 C CA . LEU A 1 212 ? -17.275 5.264 14.819 1.00 81.12 212 LEU A CA 1
ATOM 1696 C C . LEU A 1 212 ? -16.865 3.786 14.894 1.00 81.12 212 LEU A C 1
ATOM 1698 O O . LEU A 1 212 ? -16.796 3.120 13.859 1.00 81.12 212 LEU A O 1
ATOM 1702 N N . ALA A 1 213 ? -16.605 3.264 16.094 1.00 83.25 213 ALA A N 1
ATOM 1703 C CA . ALA A 1 213 ? -16.240 1.866 16.301 1.00 83.25 213 ALA A CA 1
ATOM 1704 C C . ALA A 1 213 ? -17.378 0.914 15.897 1.00 83.25 213 ALA A C 1
ATOM 1706 O O . ALA A 1 213 ? -17.155 -0.013 15.119 1.00 83.25 213 ALA A O 1
ATOM 1707 N N . LEU A 1 214 ? -18.609 1.206 16.319 1.00 84.94 214 LEU A N 1
ATOM 1708 C CA . LEU A 1 214 ? -19.808 0.444 15.956 1.00 84.94 214 LEU A CA 1
ATOM 1709 C C . LEU A 1 214 ? -20.087 0.478 14.444 1.00 84.94 214 LEU A C 1
ATOM 1711 O O . LEU A 1 214 ? -20.408 -0.545 13.839 1.00 84.94 214 LEU A O 1
ATOM 1715 N N . SER A 1 215 ? -19.898 1.633 13.797 1.00 82.31 215 SER A N 1
ATOM 1716 C CA . SER A 1 215 ? -20.006 1.764 12.333 1.00 82.31 215 SER A CA 1
ATOM 1717 C C . SER A 1 215 ? -18.980 0.899 11.590 1.00 82.31 215 SER A C 1
ATOM 1719 O O . SER A 1 215 ? -19.286 0.294 10.566 1.00 82.31 215 SER A O 1
ATOM 1721 N N . ARG A 1 216 ? -17.755 0.783 12.116 1.00 84.56 216 ARG A N 1
ATOM 1722 C CA . ARG A 1 216 ? -16.721 -0.078 11.521 1.00 84.56 216 ARG A CA 1
ATOM 1723 C C . ARG A 1 216 ? -17.044 -1.562 11.672 1.00 84.56 216 ARG A C 1
ATOM 1725 O O . ARG A 1 216 ? -16.909 -2.287 10.694 1.00 84.56 216 ARG A O 1
ATOM 1732 N N . LEU A 1 217 ? -17.490 -1.991 12.854 1.00 85.94 217 LEU A N 1
ATOM 1733 C CA . LEU A 1 217 ? -17.837 -3.393 13.131 1.00 85.94 217 LEU A CA 1
ATOM 1734 C C . LEU A 1 217 ? -19.057 -3.877 12.340 1.00 85.94 217 LEU A C 1
ATOM 1736 O O . LEU A 1 217 ? -19.120 -5.036 11.940 1.00 85.94 217 LEU A O 1
ATOM 1740 N N . THR A 1 218 ? -20.013 -2.984 12.093 1.00 86.00 218 THR A N 1
ATOM 1741 C CA . THR A 1 218 ? -21.181 -3.282 11.252 1.00 86.00 218 THR A CA 1
ATOM 1742 C C . THR A 1 218 ? -20.806 -3.361 9.777 1.00 86.00 218 THR A C 1
ATOM 1744 O O . THR A 1 218 ? -21.172 -4.321 9.107 1.00 86.00 218 THR A O 1
ATOM 1747 N N . LYS A 1 219 ? -20.000 -2.418 9.268 1.00 81.44 219 LYS A N 1
ATOM 1748 C CA . LYS A 1 219 ? -19.486 -2.471 7.886 1.00 81.44 219 LYS A CA 1
ATOM 1749 C C . LYS A 1 219 ? -18.625 -3.703 7.605 1.00 81.44 219 LYS A C 1
ATOM 1751 O O . LYS A 1 219 ? -18.595 -4.156 6.469 1.00 81.44 219 LYS A O 1
ATOM 1756 N N . SER A 1 220 ? -17.917 -4.224 8.607 1.00 82.00 220 SER A N 1
ATOM 1757 C CA . SER A 1 220 ? -17.125 -5.450 8.471 1.00 82.00 220 SER A CA 1
ATOM 1758 C C . SER A 1 220 ? -17.931 -6.740 8.658 1.00 82.00 220 SER A C 1
ATOM 1760 O O . SER A 1 220 ? -17.344 -7.814 8.574 1.00 82.00 220 SER A O 1
ATOM 1762 N N . GLY A 1 221 ? -19.238 -6.656 8.939 1.00 83.38 221 GLY A N 1
ATOM 1763 C CA . GLY A 1 221 ? -20.103 -7.819 9.157 1.00 83.38 221 GLY A CA 1
ATOM 1764 C C . GLY A 1 221 ? -19.866 -8.556 10.479 1.00 83.38 221 GLY A C 1
ATOM 1765 O O . GLY A 1 221 ? -20.406 -9.637 10.670 1.00 83.38 221 GLY A O 1
ATOM 1766 N N . ARG A 1 222 ? -19.068 -7.999 11.401 1.00 84.50 222 ARG A N 1
ATOM 1767 C CA . ARG A 1 222 ? -18.813 -8.612 12.719 1.00 84.50 222 ARG A CA 1
ATOM 1768 C C . ARG A 1 222 ? -19.945 -8.381 13.715 1.00 84.50 222 ARG A C 1
ATOM 1770 O O . ARG A 1 222 ? -20.082 -9.147 14.661 1.00 84.50 222 ARG A O 1
ATOM 1777 N N . LEU A 1 223 ? -20.708 -7.305 13.538 1.00 89.31 223 LEU A N 1
ATOM 1778 C CA . LEU A 1 223 ? -21.887 -7.009 14.342 1.00 89.31 223 LEU A CA 1
ATOM 1779 C C . LEU A 1 223 ? -23.093 -6.758 13.448 1.00 89.31 223 LEU A C 1
ATOM 1781 O O . LEU A 1 223 ? -23.004 -6.050 12.443 1.00 89.31 223 LEU A O 1
ATOM 1785 N N . HIS A 1 224 ? -24.238 -7.255 13.889 1.00 88.88 224 HIS A N 1
ATOM 1786 C CA . HIS A 1 224 ? -25.537 -6.885 13.361 1.00 88.88 224 HIS A CA 1
ATOM 1787 C C . HIS A 1 224 ? -26.016 -5.613 14.050 1.00 88.88 224 HIS A C 1
ATOM 1789 O O . HIS A 1 224 ? -25.763 -5.396 15.237 1.00 88.88 224 HIS A O 1
ATOM 1795 N N . LYS A 1 225 ? -26.707 -4.762 13.294 1.00 88.25 225 LYS A N 1
ATOM 1796 C CA . LYS A 1 225 ? -27.306 -3.527 13.793 1.00 88.25 225 LYS A CA 1
ATOM 1797 C C . LYS A 1 225 ? -28.781 -3.516 13.454 1.00 88.25 225 LYS A C 1
ATOM 1799 O O . LYS A 1 225 ? -29.139 -3.685 12.293 1.00 88.25 225 LYS A O 1
ATOM 1804 N N . SER A 1 226 ? -29.604 -3.198 14.442 1.00 82.94 226 SER A N 1
ATOM 1805 C CA . SER A 1 226 ? -31.007 -2.859 14.227 1.00 82.94 226 SER A CA 1
ATOM 1806 C C . SER A 1 226 ? -31.322 -1.499 14.832 1.00 82.94 226 SER A C 1
ATOM 1808 O O . SER A 1 226 ? -30.792 -1.114 15.878 1.00 82.94 226 SER A O 1
ATOM 1810 N N . SER A 1 227 ? -32.152 -0.721 14.144 1.00 74.19 227 SER A N 1
ATOM 1811 C CA . SER A 1 227 ? -32.713 0.498 14.713 1.00 74.19 227 SER A CA 1
ATOM 1812 C C . SER A 1 227 ? -33.909 0.131 15.577 1.00 74.19 227 SER A C 1
ATOM 1814 O O . SER A 1 227 ? -34.960 -0.246 15.063 1.00 74.19 227 SER A O 1
ATOM 1816 N N . LEU A 1 228 ? -33.759 0.289 16.884 1.00 64.06 228 LEU A N 1
ATOM 1817 C CA . LEU A 1 228 ? -34.854 0.111 17.815 1.00 64.06 228 LEU A CA 1
ATOM 1818 C C . LEU A 1 228 ? -35.718 1.379 17.804 1.00 64.06 228 LEU A C 1
ATOM 1820 O O . LEU A 1 228 ? -35.292 2.428 18.285 1.00 64.06 228 LEU A O 1
ATOM 1824 N N . ARG A 1 229 ? -36.940 1.303 17.265 1.00 52.81 229 ARG A N 1
ATOM 1825 C CA . ARG A 1 229 ? -37.976 2.318 17.517 1.00 52.81 229 ARG A CA 1
ATOM 1826 C C . ARG A 1 229 ? -38.798 1.873 18.720 1.00 52.81 229 ARG A C 1
ATOM 1828 O O . ARG A 1 229 ? -39.729 1.087 18.587 1.00 52.81 229 ARG A O 1
ATOM 1835 N N . MET A 1 230 ? -38.448 2.357 19.906 1.00 45.53 230 MET A N 1
ATOM 1836 C CA . MET A 1 230 ? -39.227 2.093 21.113 1.00 45.53 230 MET A CA 1
ATOM 1837 C C . MET A 1 230 ? -40.128 3.276 21.466 1.00 45.53 230 MET A C 1
ATOM 1839 O O . MET A 1 230 ? -39.696 4.200 22.134 1.00 45.53 230 MET A O 1
ATOM 1843 N N . GLY A 1 231 ? -41.419 3.166 21.140 1.00 45.47 231 GLY A N 1
ATOM 1844 C CA . GLY A 1 231 ? -42.467 4.031 21.700 1.00 45.47 231 GLY A CA 1
ATOM 1845 C C . GLY A 1 231 ? -42.612 5.400 21.026 1.00 45.47 231 GLY A C 1
ATOM 1846 O O . GLY A 1 231 ? -41.676 5.960 20.474 1.00 45.47 231 GLY A O 1
ATOM 1847 N N . ALA A 1 232 ? -43.838 5.917 21.052 1.00 38.69 232 ALA A N 1
ATOM 1848 C CA . ALA A 1 232 ? -44.317 6.987 20.182 1.00 38.69 232 ALA A CA 1
ATOM 1849 C C . ALA A 1 232 ? -43.896 8.422 20.564 1.00 38.69 232 ALA A C 1
ATOM 1851 O O . ALA A 1 232 ? -44.411 9.352 19.955 1.00 38.69 232 ALA A O 1
ATOM 1852 N N . ARG A 1 233 ? -43.011 8.651 21.549 1.00 42.81 233 ARG A N 1
ATOM 1853 C CA . ARG A 1 233 ? -42.686 10.022 22.015 1.00 42.81 233 ARG A CA 1
ATOM 1854 C C . ARG A 1 233 ? -41.254 10.255 22.525 1.00 42.81 233 ARG A C 1
ATOM 1856 O O . ARG A 1 233 ? -41.026 11.233 23.225 1.00 42.81 233 ARG A O 1
ATOM 1863 N N . SER A 1 234 ? -40.275 9.421 22.173 1.00 38.53 234 SER A N 1
ATOM 1864 C CA . SER A 1 234 ? -38.861 9.769 22.388 1.00 38.53 234 SER A CA 1
ATOM 1865 C C . SER A 1 234 ? -38.097 9.773 21.063 1.00 38.53 234 SER A C 1
ATOM 1867 O O . SER A 1 234 ? -37.982 8.766 20.371 1.00 38.53 234 SER A O 1
ATOM 1869 N N . GLU A 1 235 ? -37.553 10.935 20.699 1.00 39.88 235 GLU A N 1
ATOM 1870 C CA . GLU A 1 235 ? -36.724 11.143 19.498 1.00 39.88 235 GLU A CA 1
ATOM 1871 C C . GLU A 1 235 ? -35.339 10.476 19.594 1.00 39.88 235 GLU A C 1
ATOM 1873 O O . GLU A 1 235 ? -34.517 10.558 18.679 1.00 39.88 235 GLU A O 1
ATOM 1878 N N . ILE A 1 236 ? -35.079 9.747 20.681 1.00 41.06 236 ILE A N 1
ATOM 1879 C CA . ILE A 1 236 ? -33.828 9.036 20.913 1.00 41.06 236 ILE A CA 1
ATOM 1880 C C . ILE A 1 236 ? -33.881 7.704 20.159 1.00 41.06 236 ILE A C 1
ATOM 1882 O O . ILE A 1 236 ? -34.238 6.653 20.693 1.00 41.06 236 ILE A O 1
ATOM 1886 N N . ARG A 1 237 ? -33.518 7.743 18.874 1.00 51.66 237 ARG A N 1
ATOM 1887 C CA . ARG A 1 237 ? -33.247 6.535 18.083 1.00 51.66 237 ARG A CA 1
ATOM 1888 C C . ARG A 1 237 ? -32.028 5.819 18.668 1.00 51.66 237 ARG A C 1
ATOM 1890 O O . ARG A 1 237 ? -30.893 6.233 18.450 1.00 51.66 237 ARG A O 1
ATOM 1897 N N . GLY A 1 238 ? -32.269 4.725 19.383 1.00 62.25 238 GLY A N 1
ATOM 1898 C CA . GLY A 1 238 ? -31.229 3.800 19.820 1.00 62.25 238 GLY A CA 1
ATOM 1899 C C . GLY A 1 238 ? -30.896 2.782 18.730 1.00 62.25 238 GLY A C 1
ATOM 1900 O O . GLY A 1 238 ? -31.772 2.281 18.021 1.00 62.25 238 GLY A O 1
ATOM 1901 N N . HIS A 1 239 ? -29.619 2.453 18.586 1.00 79.38 239 HIS A N 1
ATOM 1902 C CA . HIS A 1 239 ? -29.188 1.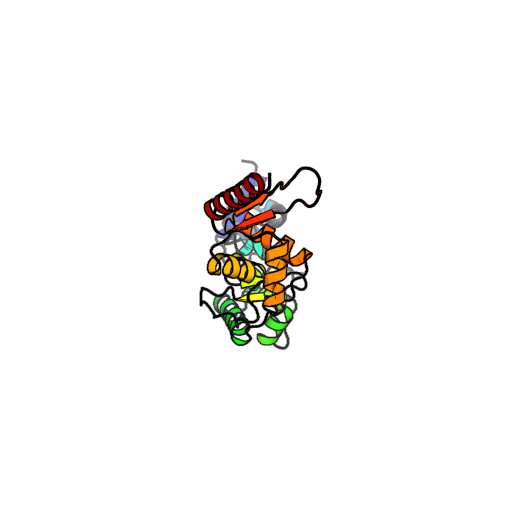318 17.780 1.00 79.38 239 HIS A CA 1
ATOM 1903 C C . HIS A 1 239 ? -28.879 0.143 18.707 1.00 79.38 239 HIS A C 1
ATOM 1905 O O . HIS A 1 239 ? -28.155 0.318 19.686 1.00 79.38 239 HIS A O 1
ATOM 1911 N N . LEU A 1 240 ? -29.441 -1.025 18.395 1.00 86.06 240 LEU A N 1
ATOM 1912 C CA . LEU A 1 240 ? -29.094 -2.296 19.021 1.00 86.06 240 LEU A CA 1
ATOM 1913 C C . LEU A 1 240 ? -27.982 -2.959 18.218 1.00 86.06 240 LEU A C 1
ATOM 1915 O O . LEU A 1 240 ? -28.067 -3.018 16.989 1.00 86.06 240 LEU A O 1
ATOM 1919 N N . PHE A 1 241 ? -26.975 -3.469 18.918 1.00 90.44 241 PHE A N 1
ATOM 1920 C CA . PHE A 1 241 ? -25.845 -4.180 18.333 1.00 90.44 241 PHE A CA 1
ATOM 1921 C C . PHE A 1 241 ? -25.677 -5.550 18.980 1.00 90.44 241 PHE A C 1
ATOM 1923 O O . PHE A 1 241 ? -25.806 -5.681 20.197 1.00 90.44 241 PHE A O 1
ATOM 1930 N N . ALA A 1 242 ? -25.372 -6.558 18.166 1.00 90.19 242 ALA A N 1
ATOM 1931 C CA . ALA A 1 242 ? -25.127 -7.929 18.612 1.00 90.19 242 ALA A CA 1
ATOM 1932 C C . ALA A 1 242 ? -24.205 -8.673 17.640 1.00 90.19 242 ALA A C 1
ATOM 1934 O O . ALA A 1 242 ? -24.007 -8.231 16.508 1.00 90.19 242 ALA A O 1
ATOM 1935 N N . THR A 1 243 ? -23.655 -9.809 18.066 1.00 89.75 243 THR A N 1
ATOM 1936 C CA . THR A 1 243 ? -22.792 -10.664 17.231 1.00 89.75 243 THR A CA 1
ATOM 1937 C C . THR A 1 243 ? -23.575 -11.504 16.221 1.00 89.75 243 THR A C 1
ATOM 1939 O O . THR A 1 243 ? -23.011 -11.878 15.200 1.00 89.75 243 THR A O 1
ATOM 1942 N N . ASN A 1 244 ? -24.865 -11.759 16.461 1.00 89.44 244 ASN A N 1
ATOM 1943 C CA . ASN A 1 244 ? -25.794 -12.406 15.530 1.00 89.44 244 ASN A CA 1
ATOM 1944 C C . ASN A 1 244 ? -27.153 -11.670 15.519 1.00 89.44 244 ASN A C 1
ATOM 1946 O O . ASN A 1 244 ? -27.460 -10.898 16.431 1.00 89.44 244 ASN A O 1
ATOM 1950 N N . SER A 1 245 ? -27.964 -11.866 14.476 1.00 85.69 245 SER A N 1
ATOM 1951 C CA . SER A 1 245 ? -29.294 -11.242 14.365 1.00 85.69 245 SER A CA 1
ATOM 1952 C C . SER A 1 245 ? -30.296 -11.794 15.383 1.00 85.69 245 SER A C 1
ATOM 1954 O O . SER A 1 245 ? -31.063 -11.024 15.951 1.00 85.69 245 SER A O 1
ATOM 1956 N N . GLU A 1 246 ? -30.222 -13.087 15.701 1.00 87.19 246 GLU A N 1
ATOM 1957 C CA . GLU A 1 246 ? -31.131 -13.760 16.642 1.00 87.19 246 GLU A CA 1
ATOM 1958 C C . GLU A 1 246 ? -31.146 -13.107 18.035 1.00 87.19 246 GLU A C 1
ATOM 1960 O O . GLU A 1 246 ? -32.201 -12.977 18.661 1.00 87.19 246 GLU A O 1
ATOM 1965 N N . MET A 1 247 ? -29.991 -12.638 18.529 1.00 89.38 247 MET A N 1
ATOM 1966 C CA . MET A 1 247 ? -29.906 -11.904 19.798 1.00 89.38 247 MET A CA 1
ATOM 1967 C C . MET A 1 247 ? -30.667 -10.576 19.757 1.00 89.38 247 MET A C 1
ATOM 1969 O O . MET A 1 247 ? -31.204 -10.146 20.782 1.00 89.38 247 MET A O 1
ATOM 1973 N N . ILE A 1 248 ? -30.702 -9.910 18.599 1.00 87.06 248 ILE A N 1
ATOM 1974 C CA . ILE A 1 248 ? -31.475 -8.680 18.407 1.00 87.06 248 ILE A CA 1
ATOM 1975 C C . ILE A 1 248 ? -32.960 -9.020 18.460 1.00 87.06 248 ILE A C 1
ATOM 1977 O O . ILE A 1 248 ? -33.680 -8.404 19.243 1.00 87.06 248 ILE A O 1
ATOM 1981 N N . ASP A 1 249 ? -33.397 -10.020 17.700 1.00 84.31 249 ASP A N 1
ATOM 1982 C CA . ASP A 1 249 ? -34.807 -10.412 17.606 1.00 84.31 249 ASP A CA 1
ATOM 1983 C C . ASP A 1 249 ? -35.354 -10.870 18.963 1.00 84.31 249 ASP A C 1
ATOM 1985 O O . ASP A 1 249 ? -36.397 -10.397 19.415 1.00 84.31 249 ASP A O 1
ATOM 1989 N N . THR A 1 250 ? -34.583 -11.682 19.691 1.00 86.00 250 THR A N 1
ATOM 1990 C CA . THR A 1 250 ? -34.922 -12.119 21.055 1.00 86.00 250 THR A CA 1
ATOM 1991 C C . THR A 1 250 ? -35.070 -10.931 22.009 1.00 86.00 250 THR A C 1
ATOM 1993 O O . THR A 1 250 ? -35.977 -10.889 22.843 1.00 86.00 250 THR A O 1
ATOM 1996 N N . ARG A 1 251 ? -34.182 -9.933 21.911 1.00 85.69 251 ARG A N 1
ATOM 1997 C CA . ARG A 1 251 ? -34.250 -8.736 22.759 1.00 85.69 251 ARG A CA 1
ATOM 1998 C C . ARG A 1 251 ? -35.434 -7.842 22.388 1.00 85.69 251 ARG A C 1
ATOM 2000 O O . ARG A 1 251 ? -36.065 -7.284 23.285 1.00 85.69 251 ARG A O 1
ATOM 2007 N N . LEU A 1 252 ? -35.747 -7.721 21.100 1.00 82.81 252 LEU A N 1
ATOM 2008 C CA . LEU A 1 252 ? -36.932 -7.012 20.618 1.00 82.81 252 LEU A CA 1
ATOM 2009 C C . LEU A 1 252 ? -38.218 -7.654 21.148 1.00 82.81 252 LEU A C 1
ATOM 2011 O O . LEU A 1 252 ? -39.066 -6.932 21.672 1.00 82.81 252 LEU A O 1
ATOM 2015 N N . ALA A 1 253 ? -38.323 -8.984 21.099 1.00 82.50 253 ALA A N 1
ATOM 2016 C CA . ALA A 1 253 ? -39.467 -9.729 21.625 1.00 82.50 253 ALA A CA 1
ATOM 2017 C C . ALA A 1 253 ? -39.679 -9.474 23.127 1.00 82.50 253 ALA A C 1
ATOM 2019 O O . ALA A 1 253 ? -40.750 -9.021 23.523 1.00 82.50 253 ALA A O 1
ATOM 2020 N N . LYS A 1 254 ? -38.629 -9.616 23.952 1.00 81.88 254 LYS A N 1
ATOM 2021 C CA . LYS A 1 254 ? -38.695 -9.333 25.402 1.00 81.88 254 LYS A CA 1
ATOM 2022 C C . LYS A 1 254 ? -39.163 -7.911 25.711 1.00 81.88 254 LYS A C 1
ATOM 2024 O O . LYS A 1 254 ? -39.954 -7.680 26.621 1.00 81.88 254 LYS A O 1
ATOM 2029 N N . ILE A 1 255 ? -38.671 -6.931 24.954 1.00 76.38 255 ILE A N 1
ATOM 2030 C CA . ILE A 1 255 ? -39.084 -5.530 25.095 1.00 76.38 255 ILE A CA 1
ATOM 2031 C C . ILE A 1 255 ? -40.577 -5.355 24.781 1.00 76.38 255 ILE A C 1
ATOM 2033 O O . ILE A 1 255 ? -41.250 -4.547 25.427 1.00 76.38 255 ILE A O 1
ATOM 2037 N N . MET A 1 256 ? -41.085 -6.063 23.772 1.00 73.06 256 MET A N 1
ATOM 2038 C CA . MET A 1 256 ? -42.498 -6.028 23.397 1.00 73.06 256 MET A CA 1
ATOM 2039 C C . MET A 1 256 ? -43.377 -6.715 24.449 1.00 73.06 256 MET A C 1
ATOM 2041 O O . MET A 1 256 ? -44.389 -6.138 24.838 1.00 73.06 256 MET A O 1
ATOM 2045 N N . GLU A 1 257 ? -42.959 -7.864 24.978 1.00 73.81 257 GLU A N 1
ATOM 2046 C CA . GLU A 1 257 ? -43.655 -8.591 26.052 1.00 73.81 257 GLU A CA 1
ATOM 2047 C C . GLU A 1 257 ? -43.818 -7.742 27.319 1.00 73.81 257 GLU A C 1
ATOM 2049 O O . GLU A 1 257 ? -44.927 -7.592 27.828 1.00 73.81 257 GLU A O 1
ATOM 2054 N N . VAL A 1 258 ? -42.746 -7.089 27.787 1.00 69.38 258 VAL A N 1
ATOM 2055 C CA . VAL A 1 258 ? -42.785 -6.212 28.978 1.00 69.38 258 VAL A CA 1
ATOM 2056 C C . VAL A 1 258 ? -43.728 -5.014 28.797 1.00 69.38 258 VAL A C 1
ATOM 2058 O O . VAL A 1 258 ? -44.248 -4.468 29.769 1.00 69.38 258 VAL A O 1
ATOM 2061 N N . LYS A 1 259 ? -43.957 -4.563 27.560 1.00 63.03 259 LYS A N 1
ATOM 2062 C CA . LYS A 1 259 ? -44.924 -3.490 27.280 1.00 63.03 259 LYS A CA 1
ATOM 2063 C C . LYS A 1 259 ? -46.367 -3.977 27.276 1.00 63.03 259 LYS A C 1
ATOM 2065 O O . LYS A 1 259 ? -47.247 -3.174 27.571 1.00 63.03 259 LYS A O 1
ATOM 2070 N N . LEU A 1 260 ? -46.600 -5.239 26.924 1.00 59.25 260 LEU A N 1
ATOM 2071 C CA . LEU A 1 260 ? -47.929 -5.844 26.945 1.00 59.25 260 LEU A CA 1
ATOM 2072 C C . LEU A 1 260 ? -48.381 -6.150 28.375 1.00 59.25 260 LEU A C 1
ATOM 2074 O O . LEU A 1 260 ? -49.552 -5.976 28.666 1.00 59.25 260 LEU A O 1
ATOM 2078 N N . THR A 1 261 ? -47.466 -6.515 29.277 1.00 64.44 261 THR A N 1
ATOM 2079 C CA . THR A 1 261 ? -47.785 -6.803 30.690 1.00 64.44 261 THR A CA 1
ATOM 2080 C C . THR A 1 261 ? -47.950 -5.566 31.578 1.00 64.44 261 THR A C 1
ATOM 2082 O O . THR A 1 261 ? -48.450 -5.678 32.691 1.00 64.44 261 THR A O 1
ATOM 2085 N N . LYS A 1 262 ? -47.519 -4.383 31.118 1.00 57.47 262 LYS A N 1
ATOM 2086 C CA . LYS A 1 262 ? -47.707 -3.094 31.816 1.00 57.47 262 LYS A CA 1
ATOM 2087 C C . LYS A 1 262 ? -48.966 -2.328 31.377 1.00 57.47 262 LYS A C 1
ATOM 2089 O O . LYS A 1 262 ? -49.142 -1.186 31.799 1.00 57.47 262 LYS A O 1
ATOM 2094 N N . ARG A 1 263 ? -49.778 -2.910 30.495 1.00 48.66 263 ARG A N 1
ATOM 2095 C CA . ARG A 1 263 ? -51.112 -2.424 30.123 1.00 48.66 263 ARG A CA 1
ATOM 2096 C C . ARG A 1 263 ? -52.159 -3.267 30.824 1.00 48.66 263 ARG A C 1
ATOM 2098 O O . ARG A 1 263 ? -53.199 -2.672 31.162 1.00 48.66 263 ARG A O 1
#

Sequence (263 aa):
MPASKRVLQLVLGLLSIETAPVSCKELQNSILKIAPEMASLIPKALPQLFQRGLILRSQKKIEGKYQYFLSKKEQRFSIAGSMEKFVLYTKKQNSKNLKKQILEIIEKENIALRLSEIAKRIETNYTETFLKKIQFHLSSLVKAGVLLRTGKPHQYYLKRREKIVAIDDRKASVPEQIFTLLQKRKIALASSEILELLNTDSLQAKPAALSLALSRLTKSGRLHKSSLRMGARSEIRGHLFATNSEMIDTRLAKIMEVKLTKR

Foldseek 3Di:
DDLLVVLLVLLLVVLVVDPDFAFLVRSLVVCCVPPVVSSVCSVVNVVVCLVVLQWAWEDDPPTTTIHGDPDPVVSVQCPRRYPVLVVVVPPDPPLVNLLVLLQCVQVVVVDWAALVRSLCVVPVDDDPSSSVSSVVSQVVCVVVVQWDWDDPVTTIHGPDDDDPPVPPPVDDQLLRVLLVVQVVVVAKDWLVRSCVVCVVVVNNDDSVSSVVSQVVCVVVLQKDWDFDPDDDDDPPTIIIIHRDVVRVVVVNVVSVVVVVVVD

Secondary structure (DSSP, 8-state):
--HHHHHHHHHHHHHHH-SS-EEHHHHHHHHHTT-HHHHTTHHHHHHHHHHTTSEEE--SSS--EEEE---TTTTTT-TT-BHHHHHHHHSS--HHHHHHHHHHHHHHH-S-EEHHHHHHHH-TT--HHHHHHHHHHHHHHHHTTSEEEPSSS-EEEE---S------TT---HHHHHHHHHHHHTS-EEHHHHHHHHHHTT----HHHHHHHHHHHHHTTSSEEEEE--STT----EEEEESSHHHHHHHHHHHHHHHHTT-